Protein AF-A0A7Y5J5P9-F1 (afdb_monomer_lite)

pLDDT: mean 87.27, std 10.31, range [52.12, 98.0]

Sequence (308 aa):
MHQQDIRQFNHLVQVSKNEAFPHIFDVELNGMGRLESFDSIECHVVAYPYSRQVEAKHIAFRPYEEYVQDIAFQQRSSYARIGDPFRNIFGLLLGGAIMIVFACLKPKELFSVEAIISVFGAYTIGKEMWSDLENWLIKVTDNRRLRFQPRYYQYQLERNTTVTRYTRLARRQRYGMAMILPGKMDFIQQSNSQTIRMCFDHDDYAGGLAENKVHVLSIHIDPETLEVFEKTGHLLGIKVSLNRRKGLAVTSSIELFQSYDGSSRGCLDLREIWVPEAVLCRRTFRIGRLKWYEAQFVLPELELIERK

Radius of gyration: 22.84 Å; chains: 1; bounding box: 61×45×69 Å

Secondary structure (DSSP, 8-state):
--HHHHGGGTT-EEEEE-SS-TTEEEEEE--GGGGTT-SEEEEEEEEEESSTTS-GGGEEEESSTTHHHHHHTT---SEEEPP-HHHHHHHHHHHHHHHHHHHHH-GGGTTSHHHHHHHHHHHHHHHHHHHHHHHHHHHHHTTSSEEEPPP--SEEE-TT-HHHHHHHHHHHHHHSSEE---SEEEEEEETTEEEEEEEEEHHHHTTT-TT--EEEEEEEEPGGGHHHHHHH-EEEEEEEEEEEEETTTEEEEEEEEEEEETTEEEEE-TTS-EEETEEEEEEEEEETTEEEEEEEEEEET---EEE-

Foldseek 3Di:
DDPVLVLVLFAQWEWEQDPVHNLKIFIWGFQCLSQLQFQKKKKKKKKFFPDPVFWLVQKDKPLPPPPPVCVVVVHPGLKDFDDDVVLQVQLQVQLVVLLVVCVVPPVVCSPPPVNVCVSNVSSVVRSVCVVVVLVVQQVVCVPPLKHQADDDFGIFGNPDDPVVVVSQVVVCVVPVFHAFAFRTKDWDHDGRMIMIMGMGGSVRRPDPCNRGMYTRIMMGGNPVCVVVRLVRWMKIKMKMWRWHDDPDFKIKIKIKIWIDGNPFIFDQAPVRDTDTQKIWIWIWMDGPRIIGTPDIDIGHNRRNYDYD

Structure (mmCIF, N/CA/C/O backbone):
data_AF-A0A7Y5J5P9-F1
#
_entry.id   AF-A0A7Y5J5P9-F1
#
loop_
_atom_site.group_PDB
_atom_site.id
_atom_site.type_symbol
_atom_site.label_atom_id
_atom_site.label_alt_id
_atom_site.label_comp_id
_atom_site.label_asym_id
_atom_site.label_entity_id
_atom_site.label_seq_id
_atom_site.pdbx_PDB_ins_code
_atom_site.Cartn_x
_atom_site.Cartn_y
_atom_site.Cartn_z
_atom_site.occupancy
_atom_site.B_iso_or_equiv
_atom_site.auth_seq_id
_atom_site.auth_comp_id
_atom_site.auth_asym_id
_atom_site.auth_atom_id
_atom_site.pdbx_PDB_model_num
ATOM 1 N N . MET A 1 1 ? -17.439 1.662 -11.929 1.00 80.56 1 MET A N 1
ATOM 2 C CA . MET A 1 1 ? -18.086 1.377 -10.635 1.00 80.56 1 MET A CA 1
ATOM 3 C C . MET A 1 1 ? -18.574 2.700 -10.084 1.00 80.56 1 MET A C 1
ATOM 5 O O . MET A 1 1 ? -17.763 3.617 -10.006 1.00 80.56 1 MET A O 1
ATOM 9 N N . HIS A 1 2 ? -19.871 2.841 -9.834 1.00 84.88 2 HIS A N 1
ATOM 10 C CA . HIS A 1 2 ? -20.511 4.069 -9.356 1.00 84.88 2 HIS A CA 1
ATOM 11 C C . HIS A 1 2 ? -20.311 4.255 -7.844 1.00 84.88 2 HIS A C 1
ATOM 13 O O . HIS A 1 2 ? -19.723 3.407 -7.183 1.00 84.88 2 HIS A O 1
ATOM 19 N N . GLN A 1 3 ? -20.714 5.405 -7.290 1.00 85.25 3 GLN A N 1
ATOM 20 C CA . GLN A 1 3 ? -20.564 5.661 -5.848 1.00 85.25 3 GLN A CA 1
ATOM 21 C C . GLN A 1 3 ? -21.394 4.693 -4.995 1.00 85.25 3 GLN A C 1
ATOM 23 O O . GLN A 1 3 ? -20.910 4.235 -3.967 1.00 85.25 3 GLN A O 1
ATOM 28 N N . GLN A 1 4 ? -22.600 4.338 -5.449 1.00 85.81 4 GLN A N 1
ATOM 29 C CA . GLN A 1 4 ? -23.463 3.366 -4.769 1.00 85.81 4 GLN A CA 1
ATOM 30 C C . GLN A 1 4 ? -22.798 1.989 -4.679 1.00 85.81 4 GLN A C 1
ATOM 32 O O . GLN A 1 4 ? -22.719 1.425 -3.594 1.00 85.81 4 GLN A O 1
ATOM 37 N N . ASP A 1 5 ? -22.198 1.516 -5.772 1.00 90.00 5 ASP A N 1
ATOM 38 C CA . ASP A 1 5 ? -21.452 0.255 -5.787 1.00 90.00 5 ASP A CA 1
ATOM 39 C C . ASP A 1 5 ? -20.280 0.244 -4.792 1.00 90.00 5 ASP A C 1
ATOM 41 O O . ASP A 1 5 ? -19.916 -0.809 -4.286 1.00 90.00 5 ASP A O 1
ATOM 45 N N . ILE A 1 6 ? -19.641 1.390 -4.518 1.00 92.50 6 ILE A N 1
ATOM 46 C CA . ILE A 1 6 ? -18.516 1.462 -3.565 1.00 92.50 6 ILE A CA 1
ATOM 47 C C . ILE A 1 6 ? -18.997 1.196 -2.137 1.00 92.50 6 ILE A C 1
ATOM 49 O O . ILE A 1 6 ? -18.251 0.630 -1.339 1.00 92.50 6 ILE A O 1
ATOM 53 N N . ARG A 1 7 ? -20.253 1.533 -1.818 1.00 92.38 7 ARG A N 1
ATOM 54 C CA . ARG A 1 7 ? -20.811 1.318 -0.477 1.00 92.38 7 ARG A CA 1
ATOM 55 C C . ARG A 1 7 ? -20.902 -0.156 -0.082 1.00 92.38 7 ARG A C 1
ATOM 57 O O . ARG A 1 7 ? -20.946 -0.453 1.106 1.00 92.38 7 ARG A O 1
ATOM 64 N N . GLN A 1 8 ? -20.819 -1.083 -1.039 1.00 91.81 8 GLN A N 1
ATOM 65 C CA . GLN A 1 8 ? -20.744 -2.516 -0.740 1.00 91.81 8 GLN A CA 1
ATOM 66 C C . GLN A 1 8 ? -19.490 -2.905 0.067 1.00 91.81 8 GLN A C 1
ATOM 68 O O . GLN A 1 8 ? -19.468 -3.981 0.659 1.00 91.81 8 GLN A O 1
ATOM 73 N N . PHE A 1 9 ? -18.455 -2.054 0.108 1.00 94.12 9 PHE A N 1
ATOM 74 C CA . PHE A 1 9 ? -17.205 -2.283 0.848 1.00 94.12 9 PHE A CA 1
ATOM 75 C C . PHE A 1 9 ? -17.221 -1.737 2.281 1.00 94.12 9 PHE A C 1
ATOM 77 O O . PHE A 1 9 ? -16.162 -1.572 2.884 1.00 94.12 9 PHE A O 1
ATOM 84 N N . ASN A 1 10 ? -18.403 -1.479 2.842 1.00 93.38 10 ASN A N 1
ATOM 85 C CA . ASN A 1 10 ? -18.532 -1.246 4.277 1.00 93.38 10 ASN A CA 1
ATOM 86 C C . ASN A 1 10 ? -17.973 -2.431 5.085 1.00 93.38 10 ASN A C 1
ATOM 88 O O . ASN A 1 10 ? -18.135 -3.597 4.709 1.00 93.38 10 ASN A O 1
ATOM 92 N N . HIS A 1 11 ? -17.304 -2.109 6.187 1.00 94.69 11 HIS A N 1
ATOM 93 C CA . HIS A 1 11 ? -16.615 -2.998 7.117 1.00 94.69 11 HIS A CA 1
ATOM 94 C C . HIS A 1 11 ? -15.676 -3.980 6.413 1.00 94.69 11 HIS A C 1
ATOM 96 O O . HIS A 1 11 ? -15.589 -5.150 6.784 1.00 94.69 11 HIS A O 1
ATOM 102 N N . LEU A 1 12 ? -15.020 -3.540 5.333 1.00 95.38 12 LEU A N 1
ATOM 103 C CA . LEU A 1 12 ? -14.081 -4.376 4.587 1.00 95.38 12 LEU A CA 1
ATOM 104 C C . LEU A 1 12 ? -12.836 -4.695 5.413 1.00 95.38 12 LEU A C 1
ATOM 106 O O . LEU A 1 12 ? -12.293 -5.786 5.271 1.00 95.38 12 LEU A O 1
ATOM 110 N N . VAL A 1 13 ? -12.392 -3.769 6.258 1.00 96.25 13 VAL A N 1
ATOM 111 C CA . VAL A 1 13 ? -11.242 -3.968 7.136 1.00 96.25 13 VAL A CA 1
ATOM 112 C C . VAL A 1 13 ? -11.722 -4.032 8.575 1.00 96.25 13 VAL A C 1
ATOM 114 O O . VAL A 1 13 ? -12.446 -3.143 9.017 1.00 96.25 13 VAL A O 1
ATOM 117 N N . GLN A 1 14 ? -11.283 -5.045 9.313 1.00 94.69 14 GLN A N 1
ATOM 118 C CA . GLN A 1 14 ? -11.441 -5.088 10.760 1.00 94.69 14 GLN A CA 1
ATOM 119 C C . GLN A 1 14 ? -10.081 -4.894 11.427 1.00 94.69 14 GLN A C 1
ATOM 121 O O . GLN A 1 14 ? -9.087 -5.472 10.992 1.00 94.69 14 GLN A O 1
ATOM 126 N N . VAL A 1 15 ? -10.051 -4.081 12.479 1.00 94.69 15 VAL A N 1
ATOM 127 C CA . VAL A 1 15 ? -8.921 -3.970 13.400 1.00 94.69 15 VAL A CA 1
ATOM 128 C C . VAL A 1 15 ? -9.409 -4.380 14.781 1.00 94.69 15 VAL A C 1
ATOM 130 O O . VAL A 1 15 ? -10.310 -3.739 15.318 1.00 94.69 15 VAL A O 1
ATOM 133 N N . SER A 1 16 ? -8.833 -5.430 15.357 1.00 92.31 16 SER A N 1
ATOM 134 C CA . SER A 1 16 ? -9.197 -5.892 16.699 1.00 92.31 16 SER A CA 1
ATOM 135 C C . SER A 1 16 ? -8.001 -5.990 17.624 1.00 92.31 16 SER A C 1
ATOM 137 O O . SER A 1 16 ? -6.933 -6.448 17.221 1.00 92.31 16 SER A O 1
ATOM 139 N N . LYS A 1 17 ? -8.186 -5.584 18.880 1.00 91.94 17 LYS A N 1
ATOM 140 C CA . LYS A 1 17 ? -7.184 -5.805 19.927 1.00 91.94 17 LYS A CA 1
ATOM 141 C C . LYS A 1 17 ? -7.190 -7.278 20.337 1.00 91.94 17 LYS A C 1
ATOM 143 O O . LYS A 1 17 ? -8.250 -7.858 20.557 1.00 91.94 17 LYS A O 1
ATOM 148 N N . ASN A 1 18 ? -6.016 -7.889 20.437 1.00 89.44 18 ASN A N 1
ATOM 149 C CA . ASN A 1 18 ? -5.909 -9.280 20.853 1.00 89.44 18 ASN A CA 1
ATOM 150 C C . ASN A 1 18 ? -6.182 -9.405 22.363 1.00 89.44 18 ASN A C 1
ATOM 152 O O . ASN A 1 18 ? -5.551 -8.720 23.170 1.00 89.44 18 ASN A O 1
ATOM 156 N N . GLU A 1 19 ? -7.108 -10.285 22.751 1.00 87.56 19 GLU A N 1
ATOM 157 C CA . GLU A 1 19 ? -7.527 -10.442 24.153 1.00 87.56 19 GLU A CA 1
ATOM 158 C C . GLU A 1 19 ? -6.405 -10.982 25.051 1.00 87.56 19 GLU A C 1
ATOM 160 O O . GLU A 1 19 ? -6.227 -10.516 26.175 1.00 87.56 19 GLU A O 1
ATOM 165 N N . ALA A 1 20 ? -5.623 -11.942 24.550 1.00 87.69 20 ALA A N 1
ATOM 166 C CA . ALA A 1 20 ? -4.516 -12.537 25.296 1.00 87.69 20 ALA A CA 1
ATOM 167 C C . ALA A 1 20 ? -3.283 -11.621 25.326 1.00 87.69 20 ALA A C 1
ATOM 169 O O . ALA A 1 20 ? -2.520 -11.626 26.293 1.00 87.69 20 ALA A O 1
ATOM 170 N N . PHE A 1 21 ? -3.093 -10.821 24.273 1.00 89.62 21 PHE A N 1
ATOM 171 C CA . PHE A 1 21 ? -1.940 -9.943 24.104 1.00 89.62 21 PHE A CA 1
ATOM 172 C C . PHE A 1 21 ? -2.385 -8.516 23.750 1.00 89.62 21 PHE A C 1
ATOM 174 O O . PHE A 1 21 ? -2.328 -8.128 22.586 1.00 89.62 21 PHE A O 1
ATOM 181 N N . PRO A 1 22 ? -2.744 -7.680 24.743 1.00 91.75 22 PRO A N 1
ATOM 182 C CA . PRO A 1 22 ? -3.289 -6.335 24.516 1.00 91.75 22 PRO A CA 1
ATOM 183 C C . PRO A 1 22 ? -2.386 -5.389 23.707 1.00 91.75 22 PRO A C 1
ATOM 185 O O . PRO A 1 22 ? -2.840 -4.374 23.198 1.00 91.75 22 PRO A O 1
ATOM 188 N N . HIS A 1 23 ? -1.098 -5.692 23.592 1.00 92.00 23 HIS A N 1
ATOM 189 C CA . HIS A 1 23 ? -0.147 -4.921 22.797 1.00 92.00 23 HIS A CA 1
ATOM 190 C C . HIS A 1 23 ? -0.158 -5.297 21.300 1.00 92.00 23 HIS A C 1
ATOM 192 O O . HIS A 1 23 ? 0.634 -4.761 20.526 1.00 92.00 23 HIS A O 1
ATOM 198 N N . ILE A 1 24 ? -1.031 -6.223 20.888 1.00 92.06 24 ILE A N 1
ATOM 199 C CA . ILE A 1 24 ? -1.186 -6.695 19.512 1.00 92.06 24 ILE A CA 1
ATOM 200 C C . ILE A 1 24 ? -2.554 -6.267 18.976 1.00 92.06 24 ILE A C 1
ATOM 202 O O . ILE A 1 24 ? -3.590 -6.543 19.584 1.00 92.06 24 ILE A O 1
ATOM 206 N N . PHE A 1 25 ? -2.550 -5.627 17.808 1.00 92.75 25 PHE A N 1
ATOM 207 C CA . PHE A 1 25 ? -3.749 -5.292 17.044 1.00 92.75 25 PHE A CA 1
ATOM 208 C C . PHE A 1 25 ? -3.755 -6.088 15.742 1.00 92.75 25 PHE A C 1
ATOM 210 O O . PHE A 1 25 ? -2.894 -5.893 14.885 1.00 92.75 25 PHE A O 1
ATOM 217 N N . ASP A 1 26 ? -4.718 -6.982 15.584 1.00 91.81 26 ASP A N 1
ATOM 218 C CA . ASP A 1 26 ? -4.884 -7.782 14.378 1.00 91.81 26 ASP A CA 1
ATOM 219 C C . ASP A 1 26 ? -5.678 -7.003 13.329 1.00 91.81 26 ASP A C 1
ATOM 221 O O . ASP A 1 26 ? -6.676 -6.355 13.641 1.00 91.81 26 ASP A O 1
ATOM 225 N N . VAL A 1 27 ? -5.210 -7.048 12.082 1.00 92.94 27 VAL A N 1
ATOM 226 C CA . VAL A 1 27 ? -5.852 -6.431 10.921 1.00 92.94 27 VAL A CA 1
ATOM 227 C C . VAL A 1 27 ? -6.294 -7.531 9.971 1.00 92.94 27 VAL A C 1
ATOM 229 O O . VAL A 1 27 ? -5.487 -8.351 9.518 1.00 92.94 27 VAL A O 1
ATOM 232 N N . GLU A 1 28 ? -7.575 -7.523 9.633 1.00 92.50 28 GLU A N 1
ATOM 233 C CA . GLU A 1 28 ? -8.214 -8.552 8.822 1.00 92.50 28 GLU A CA 1
ATOM 234 C C . GLU A 1 28 ? -9.033 -7.930 7.689 1.00 92.50 28 GLU A C 1
ATOM 236 O O . GLU A 1 28 ? -9.514 -6.799 7.790 1.00 92.50 28 GLU A O 1
ATOM 241 N N . LEU A 1 29 ? -9.213 -8.687 6.606 1.00 92.56 29 LEU A N 1
ATOM 242 C CA . LEU A 1 29 ? -10.150 -8.358 5.535 1.00 92.56 29 LEU A CA 1
ATOM 243 C C . LEU A 1 29 ? -11.402 -9.228 5.648 1.00 92.56 29 LEU A C 1
ATOM 245 O O . LEU A 1 29 ? -11.318 -10.443 5.829 1.00 92.56 29 LEU A O 1
ATOM 249 N N . ASN A 1 30 ? -12.563 -8.595 5.508 1.00 91.56 30 ASN A N 1
ATOM 250 C CA . ASN A 1 30 ? -13.875 -9.215 5.638 1.00 91.56 30 ASN A CA 1
ATOM 251 C C . ASN A 1 30 ? -14.576 -9.362 4.287 1.00 91.56 30 ASN A C 1
ATOM 253 O O . ASN A 1 30 ? -14.551 -8.459 3.446 1.00 91.56 30 ASN A O 1
ATOM 257 N N . GLY A 1 31 ? -15.345 -10.440 4.128 1.00 86.56 31 GLY A N 1
ATOM 258 C CA . GLY A 1 31 ? -16.241 -10.614 2.984 1.00 86.56 31 GLY A CA 1
ATOM 259 C C . GLY A 1 31 ? -15.480 -10.646 1.663 1.00 86.56 31 GLY A C 1
ATOM 260 O O . GLY A 1 31 ? -15.771 -9.851 0.764 1.00 86.56 31 GLY A O 1
ATOM 261 N N . MET A 1 32 ? -14.498 -11.549 1.566 1.00 87.31 32 MET A N 1
ATOM 262 C CA . MET A 1 32 ? -13.615 -11.689 0.402 1.00 87.31 32 MET A CA 1
ATOM 263 C C . MET A 1 32 ? -14.373 -11.985 -0.898 1.00 87.31 32 MET A C 1
ATOM 265 O O . MET A 1 32 ? -13.877 -11.660 -1.971 1.00 87.31 32 MET A O 1
ATOM 269 N N . GLY A 1 33 ? -15.601 -12.510 -0.823 1.00 86.44 33 GLY A N 1
ATOM 270 C CA . GLY A 1 33 ? -16.480 -12.734 -1.975 1.00 86.44 33 GLY A CA 1
ATOM 271 C C . GLY A 1 33 ? -16.784 -11.443 -2.736 1.00 86.44 33 GLY A C 1
ATOM 272 O O . GLY A 1 33 ? -16.830 -11.427 -3.963 1.00 86.44 33 GLY A O 1
ATOM 273 N N . ARG A 1 34 ? -16.856 -10.308 -2.025 1.00 89.00 34 ARG A N 1
ATOM 274 C CA . ARG A 1 34 ? -17.011 -8.972 -2.632 1.00 89.00 34 ARG A CA 1
ATOM 275 C C . ARG A 1 34 ? -15.798 -8.564 -3.474 1.00 89.00 34 ARG A C 1
ATOM 277 O O . ARG A 1 34 ? -15.880 -7.625 -4.267 1.00 89.00 34 ARG A O 1
ATOM 284 N N . LEU A 1 35 ? -14.665 -9.241 -3.292 1.00 90.81 35 LEU A N 1
ATOM 285 C CA . LEU A 1 35 ? -13.381 -8.907 -3.896 1.00 90.81 35 LEU A CA 1
ATOM 286 C C . LEU A 1 35 ? -13.013 -9.826 -5.073 1.00 90.81 35 LEU A C 1
ATOM 288 O O . LEU A 1 35 ? -12.063 -9.528 -5.794 1.00 90.81 35 LEU A O 1
ATOM 292 N N . GLU A 1 36 ? -13.779 -10.894 -5.324 1.00 86.81 36 GLU A N 1
ATOM 293 C CA . GLU A 1 36 ? -13.490 -11.881 -6.379 1.00 86.81 36 GLU A CA 1
ATOM 294 C C . GLU A 1 36 ? -13.415 -11.257 -7.775 1.00 86.81 36 GLU A C 1
ATOM 296 O O . GLU A 1 36 ? -12.622 -11.668 -8.612 1.00 86.81 36 GLU A O 1
ATOM 301 N N . SER A 1 37 ? -14.184 -10.199 -8.031 1.00 89.25 37 SER A N 1
ATOM 302 C CA . SER A 1 37 ? -14.174 -9.519 -9.333 1.00 89.25 37 SER A CA 1
ATOM 303 C C . SER A 1 37 ? -12.929 -8.652 -9.598 1.00 89.25 37 SER A C 1
ATOM 305 O O . SER A 1 37 ? -12.874 -7.944 -10.613 1.00 89.25 37 SER A O 1
ATOM 307 N N . PHE A 1 38 ? -11.961 -8.626 -8.681 1.00 93.31 38 PHE A N 1
ATOM 308 C CA . PHE A 1 38 ? -10.711 -7.881 -8.812 1.00 93.31 38 PHE A CA 1
ATOM 309 C C . PHE A 1 38 ? -9.536 -8.833 -9.041 1.00 93.31 38 PHE A C 1
ATOM 311 O O . PHE A 1 38 ? -9.492 -9.933 -8.491 1.00 93.31 38 PHE A O 1
ATOM 318 N N . ASP A 1 39 ? -8.577 -8.384 -9.851 1.00 93.88 39 ASP A N 1
ATOM 319 C CA . ASP A 1 39 ? -7.373 -9.139 -10.215 1.00 93.88 39 ASP A CA 1
ATOM 320 C C . ASP A 1 39 ? -6.281 -9.046 -9.142 1.00 93.88 39 ASP A C 1
ATOM 322 O O . ASP A 1 39 ? -5.382 -9.886 -9.083 1.00 93.88 39 ASP A O 1
ATOM 326 N N . SER A 1 40 ? -6.310 -7.980 -8.341 1.00 94.50 40 SER A N 1
ATOM 327 C CA . SER A 1 40 ? -5.488 -7.854 -7.144 1.00 94.50 40 SER A CA 1
ATOM 328 C C . SER A 1 40 ? -6.080 -6.863 -6.148 1.00 94.50 40 SER A C 1
ATOM 330 O O . SER A 1 40 ? -6.867 -5.975 -6.500 1.00 94.50 40 SER A O 1
ATOM 332 N N . ILE A 1 41 ? -5.652 -6.993 -4.897 1.00 95.12 41 ILE A N 1
ATOM 333 C CA . ILE A 1 41 ? -5.998 -6.095 -3.797 1.00 95.12 41 ILE A CA 1
ATOM 334 C C . ILE A 1 41 ? -4.702 -5.574 -3.192 1.00 95.12 41 ILE A C 1
ATOM 336 O O . ILE A 1 41 ? -3.767 -6.336 -2.961 1.00 95.12 41 ILE A O 1
ATOM 340 N N . GLU A 1 42 ? -4.641 -4.283 -2.896 1.00 95.44 42 GLU A N 1
ATOM 341 C CA . GLU A 1 42 ? -3.564 -3.708 -2.095 1.00 95.44 42 GLU A CA 1
ATOM 342 C C . GLU A 1 42 ? -4.123 -3.303 -0.732 1.00 95.44 42 GLU A C 1
ATOM 344 O O . GLU A 1 42 ? -5.165 -2.657 -0.675 1.00 95.44 42 GLU A O 1
ATOM 349 N N . CYS A 1 43 ? -3.432 -3.647 0.353 1.00 95.50 43 CYS A N 1
ATOM 350 C CA . CYS A 1 43 ? -3.760 -3.192 1.704 1.00 95.50 43 CYS A CA 1
ATOM 351 C C . CYS A 1 43 ? -2.541 -2.491 2.294 1.00 95.50 43 CYS A C 1
ATOM 353 O O . CYS A 1 43 ? -1.445 -3.060 2.349 1.00 95.50 43 CYS A O 1
ATOM 355 N N . HIS A 1 44 ? -2.701 -1.219 2.644 1.00 95.62 44 HIS A N 1
ATOM 356 C CA . HIS A 1 44 ? -1.643 -0.417 3.233 1.00 95.62 44 HIS A CA 1
ATOM 357 C C . HIS A 1 44 ? -2.064 0.012 4.621 1.00 95.62 44 HIS A C 1
ATOM 359 O O . HIS A 1 44 ? -3.171 0.520 4.785 1.00 95.62 44 HIS A O 1
ATOM 365 N N . VAL A 1 45 ? -1.156 -0.122 5.576 1.00 95.81 45 VAL A N 1
ATOM 366 C CA . VAL A 1 45 ? -1.378 0.296 6.956 1.00 95.81 45 VAL A CA 1
ATOM 367 C C . VAL A 1 45 ? -0.286 1.282 7.335 1.00 95.81 45 VAL A C 1
ATOM 369 O O . VAL A 1 45 ? 0.895 1.032 7.082 1.00 95.81 45 VAL A O 1
ATOM 372 N N . VAL A 1 46 ? -0.688 2.415 7.903 1.00 95.19 46 VAL A N 1
ATOM 373 C CA . VAL A 1 46 ? 0.202 3.432 8.461 1.00 95.19 46 VAL A CA 1
ATOM 374 C C . VAL A 1 46 ? -0.149 3.654 9.922 1.00 95.19 46 VAL A C 1
ATOM 376 O O . VAL A 1 46 ? -1.317 3.825 10.258 1.00 95.19 46 VAL A O 1
ATOM 379 N N . ALA A 1 47 ? 0.867 3.664 10.777 1.00 94.75 47 ALA A N 1
ATOM 380 C CA . ALA A 1 47 ? 0.736 4.019 12.181 1.00 94.75 47 ALA A CA 1
ATOM 381 C C . ALA A 1 47 ? 1.621 5.233 12.465 1.00 94.75 47 ALA A C 1
ATOM 383 O O . ALA A 1 47 ? 2.814 5.230 12.140 1.00 94.75 47 ALA A O 1
ATOM 384 N N . TYR A 1 48 ? 1.021 6.262 13.055 1.00 94.69 48 TYR A N 1
ATOM 385 C CA . TYR A 1 48 ? 1.684 7.506 13.421 1.00 94.69 48 TYR A CA 1
ATOM 386 C C . TYR A 1 48 ? 1.278 7.900 14.850 1.00 94.69 48 TYR A C 1
ATOM 388 O O . TYR A 1 48 ? 0.204 8.470 15.050 1.00 94.69 48 TYR A O 1
ATOM 396 N N . PRO A 1 49 ? 2.083 7.567 15.868 1.00 94.00 49 PRO A N 1
ATOM 397 C CA . PRO A 1 49 ? 1.849 8.025 17.233 1.00 94.00 49 PRO A CA 1
ATOM 398 C C . PRO A 1 49 ? 1.992 9.545 17.361 1.00 94.00 49 PRO A C 1
ATOM 400 O O . PRO A 1 49 ? 2.848 10.159 16.723 1.00 94.00 49 PRO A O 1
ATOM 403 N N . TYR A 1 50 ? 1.189 10.157 18.233 1.00 93.69 50 TYR A N 1
ATOM 404 C CA . TYR A 1 50 ? 1.311 11.589 18.532 1.00 93.69 50 TYR A CA 1
ATOM 405 C C . TYR A 1 50 ? 2.324 11.891 19.634 1.00 93.69 50 TYR A C 1
ATOM 407 O O . TYR A 1 50 ? 2.926 12.967 19.648 1.00 93.69 50 TYR A O 1
ATOM 415 N N . SER A 1 51 ? 2.573 10.933 20.529 1.00 92.50 51 SER A N 1
ATOM 416 C CA . SER A 1 51 ? 3.637 11.062 21.520 1.00 92.50 51 SER A CA 1
ATOM 417 C C . SER A 1 51 ? 5.018 10.895 20.897 1.00 92.50 51 SER A C 1
ATOM 419 O O . SER A 1 51 ? 5.305 9.896 20.244 1.00 92.50 51 SER A O 1
ATOM 421 N N . ARG A 1 52 ? 5.928 11.822 21.217 1.00 90.62 52 ARG A N 1
ATOM 422 C CA . ARG A 1 52 ? 7.359 11.708 20.880 1.00 90.62 52 ARG A CA 1
ATOM 423 C C . ARG A 1 52 ? 8.085 10.601 21.648 1.00 90.62 52 ARG A C 1
ATOM 425 O O . ARG A 1 52 ? 9.204 10.270 21.288 1.00 90.62 52 ARG A O 1
ATOM 432 N N . GLN A 1 53 ? 7.475 10.057 22.702 1.00 91.44 53 GLN A N 1
ATOM 433 C CA . GLN A 1 53 ? 8.032 8.920 23.442 1.00 91.44 53 GLN A CA 1
ATOM 434 C C . GLN A 1 53 ? 7.845 7.609 22.670 1.00 91.44 53 GLN A C 1
ATOM 436 O O . GLN A 1 53 ? 8.608 6.668 22.862 1.00 91.44 53 GLN A O 1
ATOM 441 N N . VAL A 1 54 ? 6.862 7.558 21.763 1.00 90.94 54 VAL A N 1
ATOM 442 C CA . VAL A 1 54 ? 6.620 6.399 20.909 1.00 90.94 54 VAL A CA 1
ATOM 443 C C . VAL A 1 54 ? 7.208 6.668 19.530 1.00 90.94 54 VAL A C 1
ATOM 445 O O . VAL A 1 54 ? 6.609 7.284 18.659 1.00 90.94 54 VAL A O 1
ATOM 448 N N . GLU A 1 55 ? 8.435 6.213 19.334 1.00 91.00 55 GLU A N 1
ATOM 449 C CA . GLU A 1 55 ? 9.096 6.175 18.030 1.00 91.00 55 GLU A CA 1
ATOM 450 C C . GLU A 1 55 ? 8.661 4.971 17.191 1.00 91.00 55 GLU A C 1
ATOM 452 O O . GLU A 1 55 ? 8.133 3.983 17.703 1.00 91.00 55 GLU A O 1
ATOM 457 N N . ALA A 1 56 ? 8.988 5.006 15.899 1.00 86.81 56 ALA A N 1
ATOM 458 C CA . ALA A 1 56 ? 8.679 3.912 14.992 1.00 86.81 56 ALA A CA 1
ATOM 459 C C . ALA A 1 56 ? 9.266 2.569 15.437 1.00 86.81 56 ALA A C 1
ATOM 461 O O . ALA A 1 56 ? 8.652 1.550 15.172 1.00 86.81 56 ALA A O 1
ATOM 462 N N . LYS A 1 57 ? 10.413 2.530 16.126 1.00 88.31 57 LYS A N 1
ATOM 463 C CA . LYS A 1 57 ? 11.021 1.270 16.599 1.00 88.31 57 LYS A CA 1
ATOM 464 C C . LYS A 1 57 ? 10.148 0.495 17.601 1.00 88.31 57 LYS A C 1
ATOM 466 O O . LYS A 1 57 ? 10.325 -0.709 17.731 1.00 88.31 57 LYS A O 1
ATOM 471 N N . HIS A 1 58 ? 9.218 1.176 18.274 1.00 92.06 58 HIS A N 1
ATOM 472 C CA . HIS A 1 58 ? 8.281 0.573 19.229 1.00 92.06 58 HIS A CA 1
ATOM 473 C C . HIS A 1 58 ? 7.028 0.011 18.551 1.00 92.06 58 HIS A C 1
ATOM 475 O O . HIS A 1 58 ? 6.155 -0.535 19.214 1.00 92.06 58 HIS A O 1
ATOM 481 N N . ILE A 1 59 ? 6.910 0.175 17.236 1.00 90.75 59 ILE A N 1
ATOM 482 C CA . ILE A 1 59 ? 5.826 -0.373 16.432 1.00 90.75 59 ILE A CA 1
ATOM 483 C C . ILE A 1 59 ? 6.450 -1.441 15.541 1.00 90.75 59 ILE A C 1
ATOM 485 O O . ILE A 1 59 ? 7.535 -1.258 14.996 1.00 90.75 59 ILE A O 1
ATOM 489 N N . ALA A 1 60 ? 5.791 -2.574 15.373 1.00 88.94 60 ALA A N 1
ATOM 490 C CA . ALA A 1 60 ? 6.212 -3.575 14.412 1.00 88.94 60 ALA A CA 1
ATOM 491 C C . ALA A 1 60 ? 5.000 -4.099 13.658 1.00 88.94 60 ALA A C 1
ATOM 493 O O . ALA A 1 60 ? 4.152 -4.797 14.214 1.00 88.94 60 ALA A O 1
ATOM 494 N N . PHE A 1 61 ? 4.944 -3.804 12.361 1.00 88.06 61 PHE A N 1
ATOM 495 C CA . PHE A 1 61 ? 4.028 -4.498 11.469 1.00 88.06 61 PHE A CA 1
ATOM 496 C C . PHE A 1 61 ? 4.537 -5.904 11.203 1.00 88.06 61 PHE A C 1
ATOM 498 O O . PHE A 1 61 ? 5.631 -6.095 10.679 1.00 88.06 61 PHE A O 1
ATOM 505 N N . ARG A 1 62 ? 3.715 -6.892 11.535 1.00 83.44 62 ARG A N 1
ATOM 506 C CA . ARG A 1 62 ? 3.961 -8.308 11.297 1.00 83.44 62 ARG A CA 1
ATOM 507 C C . ARG A 1 62 ? 2.882 -8.849 10.357 1.00 83.44 62 ARG A C 1
ATOM 509 O O . ARG A 1 62 ? 1.997 -9.577 10.793 1.00 83.44 62 ARG A O 1
ATOM 516 N N . PRO A 1 63 ? 2.965 -8.553 9.041 1.00 75.12 63 PRO A N 1
ATOM 517 C CA . PRO A 1 63 ? 2.242 -9.338 8.023 1.00 75.12 63 PRO A CA 1
ATOM 518 C C . PRO A 1 63 ? 2.653 -10.818 8.076 1.00 75.12 63 PRO A C 1
ATOM 520 O O . PRO A 1 63 ? 1.952 -11.718 7.612 1.00 75.12 63 PRO A O 1
ATOM 523 N N . TYR A 1 64 ? 3.824 -11.071 8.667 1.00 69.25 64 TYR A N 1
ATOM 524 C CA . TYR A 1 64 ? 4.333 -12.375 9.012 1.00 69.25 64 TYR A CA 1
ATOM 525 C C . TYR A 1 64 ? 4.966 -12.302 10.389 1.00 69.25 64 TYR A C 1
ATOM 527 O O . TYR A 1 64 ? 5.863 -11.492 10.598 1.00 69.25 64 TYR A O 1
ATOM 535 N N . GLU A 1 65 ? 4.532 -13.161 11.303 1.00 55.44 65 GLU A N 1
ATOM 536 C CA . GLU A 1 65 ? 4.981 -13.172 12.700 1.00 55.44 65 GLU A CA 1
ATOM 537 C C . GLU A 1 65 ? 6.485 -13.452 12.902 1.00 55.44 65 GLU A C 1
ATOM 539 O O . GLU A 1 65 ? 6.939 -13.407 14.039 1.00 55.44 65 GLU A O 1
ATOM 544 N N . GLU A 1 66 ? 7.264 -13.674 11.835 1.00 52.16 66 GLU A N 1
ATOM 545 C CA . GLU A 1 66 ? 8.701 -13.990 11.905 1.00 52.16 66 GLU A CA 1
ATOM 546 C C . GLU A 1 66 ? 9.620 -13.137 10.992 1.00 52.16 66 GLU A C 1
ATOM 548 O O . GLU A 1 66 ? 10.791 -13.006 11.306 1.00 52.16 66 GLU A O 1
ATOM 553 N N . TYR A 1 67 ? 9.160 -12.475 9.915 1.00 56.34 67 TYR A N 1
ATOM 554 C CA . TYR A 1 67 ? 10.083 -12.173 8.788 1.00 56.34 67 TYR A CA 1
ATOM 555 C C . TYR A 1 67 ? 10.380 -10.698 8.465 1.00 56.34 67 TYR A C 1
ATOM 557 O O . TYR A 1 67 ? 11.169 -10.426 7.557 1.00 56.34 67 TYR A O 1
ATOM 565 N N . VAL A 1 68 ? 9.785 -9.717 9.157 1.00 52.22 68 VAL A N 1
ATOM 566 C CA . VAL A 1 68 ? 10.134 -8.299 8.893 1.00 52.22 68 VAL A CA 1
ATOM 567 C C . VAL A 1 68 ? 11.548 -7.984 9.382 1.00 52.22 68 VAL A C 1
ATOM 569 O O . VAL A 1 68 ? 12.291 -7.285 8.695 1.00 52.22 68 VAL A O 1
ATOM 572 N N . GLN A 1 69 ? 11.951 -8.573 10.510 1.00 53.31 69 GLN A N 1
ATOM 573 C CA . GLN A 1 69 ? 13.321 -8.472 11.006 1.00 53.31 69 GLN A CA 1
ATOM 574 C C . GLN A 1 69 ? 14.303 -9.207 10.080 1.00 53.31 69 GLN A C 1
ATOM 576 O O . GLN A 1 69 ? 15.329 -8.635 9.739 1.00 53.31 69 GLN A O 1
ATOM 581 N N . ASP A 1 70 ? 13.966 -10.387 9.555 1.00 54.81 70 ASP A N 1
ATOM 582 C CA . ASP A 1 70 ? 14.853 -11.139 8.648 1.00 54.81 70 ASP A CA 1
ATOM 583 C C . ASP A 1 70 ? 15.144 -10.408 7.328 1.00 54.81 70 ASP A C 1
ATOM 585 O O . ASP A 1 70 ? 16.276 -10.430 6.840 1.00 54.81 70 ASP A O 1
ATOM 589 N N . ILE A 1 71 ? 14.145 -9.707 6.772 1.00 52.38 71 ILE A N 1
ATOM 590 C CA . ILE A 1 71 ? 14.333 -8.819 5.612 1.00 52.38 71 ILE A CA 1
ATOM 591 C C . ILE A 1 71 ? 15.233 -7.632 5.987 1.00 52.38 71 ILE A C 1
ATOM 593 O O . ILE A 1 71 ? 16.121 -7.268 5.214 1.00 52.38 71 ILE A O 1
ATOM 597 N N . ALA A 1 72 ? 15.035 -7.046 7.172 1.00 52.12 72 ALA A N 1
ATOM 598 C CA . ALA A 1 72 ? 15.846 -5.933 7.664 1.00 52.12 72 ALA A CA 1
ATOM 599 C C . ALA A 1 72 ? 17.304 -6.341 7.972 1.00 52.12 72 ALA A C 1
ATOM 601 O O . ALA A 1 72 ? 18.213 -5.536 7.777 1.00 52.12 72 ALA A O 1
ATOM 602 N N . PHE A 1 73 ? 17.541 -7.593 8.382 1.00 55.03 73 PHE A N 1
ATOM 603 C CA . PHE A 1 73 ? 18.856 -8.143 8.737 1.00 55.03 73 PHE A CA 1
ATOM 604 C C . PHE A 1 73 ? 19.559 -8.909 7.600 1.00 55.03 73 PHE A C 1
ATOM 606 O O . PHE A 1 73 ? 20.569 -9.564 7.846 1.00 55.03 73 PHE A O 1
ATOM 613 N N . GLN A 1 74 ? 19.065 -8.828 6.356 1.00 53.91 74 GLN A N 1
ATOM 614 C CA . GLN A 1 74 ? 19.636 -9.517 5.181 1.00 53.91 74 GLN A CA 1
ATOM 615 C C . GLN A 1 74 ? 19.777 -11.044 5.337 1.00 53.91 74 GLN A C 1
ATOM 617 O O . GLN A 1 74 ? 20.602 -11.672 4.668 1.00 53.91 74 GLN A O 1
ATOM 622 N N . GLN A 1 75 ? 18.971 -11.669 6.196 1.00 52.94 75 GLN A N 1
ATOM 623 C CA . GLN A 1 75 ? 18.916 -13.126 6.273 1.00 52.94 75 GLN A CA 1
ATOM 624 C C . GLN A 1 75 ? 18.170 -13.685 5.047 1.00 52.94 75 GLN A C 1
ATOM 626 O O . GLN A 1 75 ? 17.472 -12.952 4.342 1.00 52.94 75 GLN A O 1
ATOM 631 N N . ARG A 1 76 ? 18.328 -14.987 4.750 1.00 55.69 76 ARG A N 1
ATOM 632 C CA . ARG A 1 76 ? 17.592 -15.663 3.662 1.00 55.69 76 ARG A CA 1
ATOM 633 C C . ARG A 1 76 ? 16.085 -15.568 3.937 1.00 55.69 76 ARG A C 1
ATOM 635 O O . ARG A 1 76 ? 15.530 -16.375 4.672 1.00 55.69 76 ARG A O 1
ATOM 642 N N . SER A 1 77 ? 15.442 -14.568 3.346 1.00 60.31 77 SER A N 1
ATOM 643 C CA . SER A 1 77 ? 14.007 -14.325 3.461 1.00 60.31 77 SER A CA 1
ATOM 644 C C . SER A 1 77 ? 13.242 -15.072 2.371 1.00 60.31 77 SER A C 1
ATOM 646 O O . SER A 1 77 ? 13.776 -15.353 1.302 1.00 60.31 77 SER A O 1
ATOM 648 N N . SER A 1 78 ? 11.955 -15.332 2.609 1.00 67.19 78 SER A N 1
ATOM 649 C CA . SER A 1 78 ? 11.029 -15.776 1.554 1.00 67.19 78 SER A CA 1
ATOM 650 C C . SER A 1 78 ? 10.716 -14.666 0.537 1.00 67.19 78 SER A C 1
ATOM 652 O O . SER A 1 78 ? 9.944 -14.895 -0.388 1.00 67.19 78 SER A O 1
ATOM 654 N N . TYR A 1 79 ? 11.271 -13.461 0.711 1.00 74.44 79 TYR A N 1
ATOM 655 C CA . TYR A 1 79 ? 11.106 -12.327 -0.190 1.00 74.44 79 TYR A CA 1
ATOM 656 C C . TYR A 1 79 ? 12.418 -11.933 -0.863 1.00 74.44 79 TYR A C 1
ATOM 658 O O . TYR A 1 79 ? 13.404 -11.616 -0.197 1.00 74.44 79 TYR A O 1
ATOM 666 N N . ALA A 1 80 ? 12.386 -11.848 -2.190 1.00 78.19 80 ALA A N 1
ATOM 667 C CA . ALA A 1 80 ? 13.484 -11.342 -2.998 1.00 78.19 80 ALA A CA 1
ATOM 668 C C . ALA A 1 80 ? 13.279 -9.860 -3.339 1.00 78.19 80 ALA A C 1
ATOM 670 O O . ALA A 1 80 ? 12.153 -9.389 -3.541 1.00 78.19 80 ALA A O 1
ATOM 671 N N . ARG A 1 81 ? 14.381 -9.108 -3.439 1.00 82.44 81 ARG A N 1
ATOM 672 C CA . ARG A 1 81 ? 14.345 -7.708 -3.875 1.00 82.44 81 ARG A CA 1
ATOM 673 C C . ARG A 1 81 ? 14.008 -7.630 -5.364 1.00 82.44 81 ARG A C 1
ATOM 675 O O . ARG A 1 81 ? 14.651 -8.273 -6.191 1.00 82.44 81 A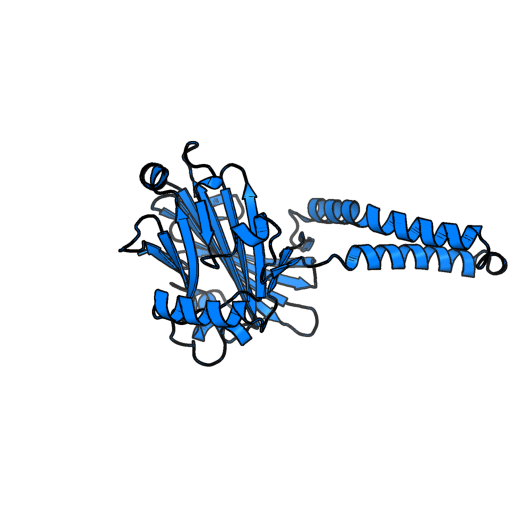RG A O 1
ATOM 682 N N . ILE A 1 82 ? 13.044 -6.787 -5.719 1.00 83.25 82 ILE A N 1
ATOM 683 C CA . ILE A 1 82 ? 12.652 -6.550 -7.110 1.00 83.25 82 ILE A CA 1
ATOM 684 C C . ILE A 1 82 ? 13.724 -5.687 -7.791 1.00 83.25 82 ILE A C 1
ATOM 686 O O . ILE A 1 82 ? 13.946 -4.529 -7.422 1.00 83.25 82 ILE A O 1
ATOM 690 N N . GLY A 1 83 ? 14.382 -6.245 -8.811 1.00 77.81 83 GLY A N 1
ATOM 691 C CA . GLY A 1 83 ? 15.411 -5.552 -9.592 1.00 77.81 83 GLY A CA 1
ATOM 692 C C . GLY A 1 83 ? 14.905 -4.312 -10.346 1.00 77.81 83 GLY A C 1
ATOM 693 O O . GLY A 1 83 ? 13.700 -4.045 -10.432 1.00 77.81 83 GLY A O 1
ATOM 694 N N . ASP A 1 84 ? 15.836 -3.529 -10.908 1.00 76.00 84 ASP A N 1
ATOM 695 C CA . ASP A 1 84 ? 15.509 -2.400 -11.788 1.00 76.00 84 ASP A CA 1
ATOM 696 C C . ASP A 1 84 ? 15.876 -2.604 -13.254 1.00 76.00 84 ASP A C 1
ATOM 698 O O . ASP A 1 84 ? 16.943 -2.163 -13.686 1.00 76.00 84 ASP A O 1
ATOM 702 N N . PRO A 1 85 ? 14.992 -3.245 -14.047 1.00 79.75 85 PRO A N 1
ATOM 703 C CA . PRO A 1 85 ? 15.275 -3.460 -15.455 1.00 79.75 85 PRO A CA 1
ATOM 704 C C . PRO A 1 85 ? 15.266 -2.149 -16.253 1.00 79.75 85 PRO A C 1
ATOM 706 O O . PRO A 1 85 ? 15.962 -2.070 -17.261 1.00 79.75 85 PRO A O 1
ATOM 709 N N . PHE A 1 86 ? 14.547 -1.105 -15.813 1.00 82.19 86 PHE A N 1
ATOM 710 C CA . PHE A 1 86 ? 14.418 0.140 -16.580 1.00 82.19 86 PHE A CA 1
ATOM 711 C C . PHE A 1 86 ? 15.729 0.913 -16.682 1.00 82.19 86 PHE A C 1
ATOM 713 O O . PHE A 1 86 ? 16.002 1.476 -17.738 1.00 82.19 86 PHE A O 1
ATOM 720 N N . ARG A 1 87 ? 16.584 0.859 -15.653 1.00 84.44 87 ARG A N 1
ATOM 721 C CA . ARG A 1 87 ? 17.942 1.424 -15.724 1.00 84.44 87 ARG A CA 1
ATOM 722 C C . ARG A 1 87 ? 18.733 0.806 -16.870 1.00 84.44 87 ARG A C 1
ATOM 724 O O . ARG A 1 87 ? 19.309 1.521 -17.683 1.00 84.44 87 ARG 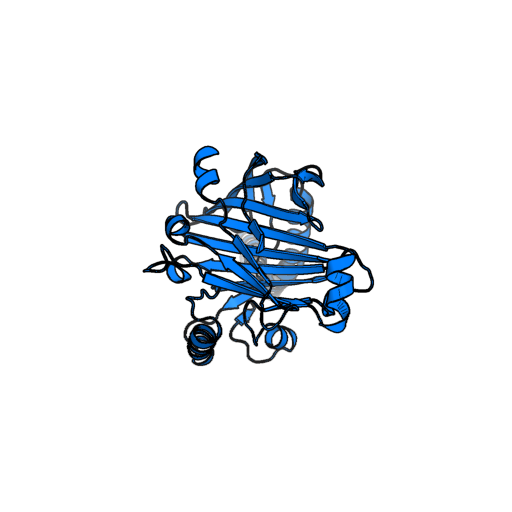A O 1
ATOM 731 N N . ASN A 1 88 ? 18.719 -0.524 -16.958 1.00 86.31 88 ASN A N 1
ATOM 732 C CA . ASN A 1 88 ? 19.424 -1.247 -18.013 1.00 86.31 88 ASN A CA 1
ATOM 733 C C . ASN A 1 88 ? 18.809 -0.965 -19.391 1.00 86.31 88 ASN A C 1
ATOM 735 O O . ASN A 1 88 ? 19.550 -0.710 -20.333 1.00 86.31 88 ASN A O 1
ATOM 739 N N . ILE A 1 89 ? 17.475 -0.952 -19.503 1.00 88.38 89 ILE A N 1
ATOM 740 C CA . ILE A 1 89 ? 16.775 -0.642 -20.760 1.00 88.38 89 ILE A CA 1
ATOM 741 C C . ILE A 1 89 ? 17.114 0.773 -21.237 1.00 88.38 89 ILE A C 1
ATOM 743 O O . ILE A 1 89 ? 17.447 0.954 -22.402 1.00 88.38 89 ILE A O 1
ATOM 747 N N . PHE A 1 90 ? 17.073 1.773 -20.355 1.00 89.75 90 PHE A N 1
ATOM 748 C CA . PHE A 1 90 ? 17.384 3.153 -20.720 1.00 89.75 90 PHE A CA 1
ATOM 749 C C . PHE A 1 90 ? 18.844 3.312 -21.163 1.00 89.75 90 PHE A C 1
ATOM 751 O O . PHE A 1 90 ? 19.104 3.937 -22.190 1.00 89.75 90 PHE A O 1
ATOM 758 N N . GLY A 1 91 ? 19.788 2.674 -20.461 1.00 89.75 91 GLY A N 1
ATOM 759 C CA . GLY A 1 91 ? 21.179 2.606 -20.910 1.00 89.75 91 GLY A CA 1
ATOM 760 C C . GLY A 1 91 ? 21.311 1.978 -22.300 1.00 89.75 91 GLY A C 1
ATOM 761 O O . GLY A 1 91 ? 22.016 2.511 -23.153 1.00 89.75 91 GLY A O 1
ATOM 762 N N . LEU A 1 92 ? 20.612 0.867 -22.562 1.00 92.38 92 LEU A N 1
ATOM 763 C CA . LEU A 1 92 ? 20.633 0.205 -23.872 1.00 92.38 92 LEU A CA 1
ATOM 764 C C . LEU A 1 92 ? 20.056 1.098 -24.975 1.00 92.38 92 LEU A C 1
ATOM 766 O O . LEU A 1 92 ? 20.619 1.146 -26.063 1.00 92.38 92 LEU A O 1
ATOM 770 N N . LEU A 1 93 ? 18.972 1.828 -24.697 1.00 93.00 93 LEU A N 1
ATOM 771 C CA . LEU A 1 93 ? 18.387 2.777 -25.645 1.00 93.00 93 LEU A CA 1
ATOM 772 C C . LEU A 1 93 ? 19.353 3.919 -25.970 1.00 93.00 93 LEU A C 1
ATOM 774 O O . LEU A 1 93 ? 19.493 4.273 -27.138 1.00 93.00 93 LEU A O 1
ATOM 778 N N . LEU A 1 94 ? 20.052 4.465 -24.969 1.00 93.06 94 LEU A N 1
ATOM 779 C CA . LEU A 1 94 ? 21.023 5.538 -25.183 1.00 93.06 94 LEU A CA 1
ATOM 780 C C . LEU A 1 94 ? 22.250 5.043 -25.965 1.00 93.06 94 LEU A C 1
ATOM 782 O O . LEU A 1 94 ? 22.669 5.688 -26.923 1.00 93.06 94 LEU A O 1
ATOM 786 N N . GLY A 1 95 ? 22.774 3.862 -25.622 1.00 92.38 95 GLY A N 1
ATOM 787 C CA . GLY A 1 95 ? 23.836 3.209 -26.392 1.00 92.38 95 GLY A CA 1
ATOM 788 C C . GLY A 1 95 ? 23.412 2.910 -27.835 1.00 92.38 95 GLY A C 1
ATOM 789 O O . GLY A 1 95 ? 24.161 3.182 -28.772 1.00 92.38 95 GLY A O 1
ATOM 790 N N . GLY A 1 96 ? 22.180 2.432 -28.029 1.00 93.81 96 GLY A N 1
ATOM 791 C CA . GLY A 1 96 ? 21.584 2.215 -29.347 1.00 93.81 96 GLY A CA 1
ATOM 792 C C . GLY A 1 96 ? 21.438 3.506 -30.154 1.00 93.81 96 GLY A C 1
ATOM 793 O O . GLY A 1 96 ? 21.754 3.520 -31.339 1.00 93.81 96 GLY A O 1
ATOM 794 N N . ALA A 1 97 ? 21.042 4.613 -29.521 1.00 93.12 97 ALA A N 1
ATOM 795 C CA . ALA A 1 97 ? 20.964 5.917 -30.177 1.00 93.12 97 ALA A CA 1
ATOM 796 C C . ALA A 1 97 ? 22.340 6.388 -30.677 1.00 93.12 97 ALA A C 1
ATOM 798 O O . ALA A 1 97 ? 22.456 6.805 -31.827 1.00 93.12 97 ALA A O 1
ATOM 799 N N . ILE A 1 98 ? 23.394 6.253 -29.864 1.00 92.38 98 ILE A N 1
ATOM 800 C CA . ILE A 1 98 ? 24.769 6.567 -30.287 1.00 92.38 98 ILE A CA 1
ATOM 801 C C . ILE A 1 98 ? 25.214 5.662 -31.441 1.00 92.38 98 ILE A C 1
ATOM 803 O O . ILE A 1 98 ? 25.780 6.147 -32.418 1.00 92.38 98 ILE A O 1
ATOM 807 N N . MET A 1 99 ? 24.902 4.367 -31.381 1.00 92.62 99 MET A N 1
ATOM 808 C CA . MET A 1 99 ? 25.199 3.434 -32.470 1.00 92.62 99 MET A CA 1
ATOM 809 C C . MET A 1 99 ? 24.514 3.845 -33.783 1.00 92.62 99 MET A C 1
ATOM 811 O O . MET A 1 99 ? 25.153 3.824 -34.834 1.00 92.62 99 MET A O 1
ATOM 815 N N . ILE A 1 100 ? 23.248 4.277 -33.731 1.00 93.44 100 ILE A N 1
ATOM 816 C CA . ILE A 1 100 ? 22.514 4.794 -34.898 1.00 93.44 100 ILE A CA 1
ATOM 817 C C . ILE A 1 100 ? 23.187 6.059 -35.447 1.00 93.44 100 ILE A C 1
ATOM 819 O O . ILE A 1 100 ? 23.326 6.197 -36.661 1.00 93.44 100 ILE A O 1
ATOM 823 N N . VAL A 1 101 ? 23.653 6.963 -34.579 1.00 92.00 101 VAL A N 1
ATOM 824 C CA . VAL A 1 101 ? 24.388 8.168 -35.001 1.00 92.00 101 VAL A CA 1
ATOM 825 C C . VAL A 1 101 ? 25.661 7.795 -35.768 1.00 92.00 101 VAL A C 1
ATOM 827 O O . VAL A 1 101 ? 25.883 8.325 -36.858 1.00 92.00 101 VAL A O 1
ATOM 830 N N . PHE A 1 102 ? 26.460 6.847 -35.265 1.00 91.50 102 PHE A N 1
ATOM 831 C CA . PHE A 1 102 ? 27.633 6.345 -35.992 1.00 91.50 102 PHE A CA 1
ATOM 832 C C . PHE A 1 102 ? 27.244 5.663 -37.309 1.00 91.50 102 PHE A C 1
ATOM 834 O O . PHE A 1 102 ? 27.876 5.923 -38.329 1.00 91.50 102 PHE A O 1
ATOM 841 N N . ALA A 1 103 ? 26.182 4.855 -37.331 1.00 90.50 103 ALA A N 1
ATOM 842 C CA . ALA A 1 103 ? 25.726 4.177 -38.545 1.00 90.50 103 ALA A CA 1
ATOM 843 C C . ALA A 1 103 ? 25.305 5.159 -39.651 1.00 90.50 103 ALA A C 1
ATOM 845 O O . ALA A 1 103 ? 25.622 4.941 -40.819 1.00 90.50 103 ALA A O 1
ATOM 846 N N . CYS A 1 104 ? 24.626 6.249 -39.287 1.00 92.94 104 CYS A N 1
ATOM 847 C CA . CYS A 1 104 ? 24.129 7.240 -40.240 1.00 92.94 104 CYS A CA 1
ATOM 848 C C . CYS A 1 104 ? 25.203 8.241 -40.686 1.00 92.94 104 CYS A C 1
ATOM 850 O O . CYS A 1 104 ? 25.242 8.606 -41.859 1.00 92.94 104 CYS A O 1
ATOM 852 N N . LEU A 1 105 ? 26.055 8.712 -39.768 1.00 92.44 105 LEU A N 1
ATOM 853 C CA . LEU A 1 105 ? 27.003 9.799 -40.051 1.00 92.44 105 LEU A CA 1
ATOM 854 C C . LEU A 1 105 ? 28.403 9.301 -40.412 1.00 92.44 105 LEU A C 1
ATOM 856 O O . LEU A 1 105 ? 29.100 9.942 -41.196 1.00 92.44 105 LEU A O 1
ATOM 860 N N . LYS A 1 106 ? 28.833 8.174 -39.836 1.00 90.50 106 LYS A N 1
ATOM 861 C CA . LYS A 1 106 ? 30.195 7.645 -39.965 1.00 90.50 106 LYS A CA 1
ATOM 862 C C . LYS A 1 106 ? 30.230 6.105 -39.976 1.00 90.50 106 LYS A C 1
ATOM 864 O O . LYS A 1 106 ? 30.866 5.487 -39.120 1.00 90.50 106 LYS A O 1
ATOM 869 N N . PRO A 1 107 ? 29.612 5.448 -40.974 1.00 87.00 107 PRO A N 1
ATOM 870 C CA . PRO A 1 107 ? 29.446 3.991 -40.980 1.00 87.00 107 PRO A CA 1
ATOM 871 C C . PRO A 1 107 ? 30.773 3.218 -40.972 1.00 87.00 107 PRO A C 1
ATOM 873 O O . PRO A 1 107 ? 30.849 2.123 -40.424 1.00 87.00 107 PRO A O 1
ATOM 876 N N . LYS A 1 108 ? 31.843 3.792 -41.540 1.00 87.81 108 LYS A N 1
ATOM 877 C CA . LYS A 1 108 ? 33.181 3.174 -41.553 1.00 87.81 108 LYS A CA 1
ATOM 878 C C . LYS A 1 108 ? 33.835 3.120 -40.168 1.00 87.81 108 LYS A C 1
ATOM 880 O O . LYS A 1 108 ? 34.695 2.277 -39.944 1.00 87.81 108 LYS A O 1
ATOM 885 N N . GLU A 1 109 ? 33.430 3.998 -39.254 1.00 86.44 109 GLU A N 1
ATOM 886 C CA . GLU A 1 109 ? 33.955 4.069 -37.887 1.00 86.44 109 GLU A CA 1
ATOM 887 C C . GLU A 1 109 ? 33.087 3.283 -36.891 1.00 86.44 109 GLU A C 1
ATOM 889 O O . GLU A 1 109 ? 33.420 3.243 -35.716 1.00 86.44 109 GLU A O 1
ATOM 894 N N . LEU A 1 110 ? 32.004 2.623 -37.323 1.00 84.12 110 LEU A N 1
ATOM 895 C CA . LEU A 1 110 ? 31.059 1.933 -36.431 1.00 84.12 110 LEU A CA 1
ATOM 896 C C . LEU A 1 110 ? 31.723 0.868 -35.535 1.00 84.12 110 LEU A C 1
ATOM 898 O O . LEU A 1 110 ? 31.324 0.681 -34.389 1.00 84.12 110 LEU A O 1
ATOM 902 N N . PHE A 1 111 ? 32.743 0.185 -36.057 1.00 87.38 111 PHE A N 1
ATOM 903 C CA . PHE A 1 111 ? 33.520 -0.831 -35.335 1.00 87.38 111 PHE A CA 1
ATOM 904 C C . PHE A 1 111 ? 34.868 -0.306 -34.830 1.00 87.38 111 PHE A C 1
ATOM 906 O O . PHE A 1 111 ? 35.742 -1.089 -34.461 1.00 87.38 111 PHE A O 1
ATOM 913 N N . SER A 1 112 ? 35.066 1.014 -34.836 1.00 90.75 112 SER A N 1
ATOM 914 C CA . SER A 1 112 ? 36.256 1.608 -34.245 1.00 90.75 112 SER A CA 1
ATOM 915 C C . SER A 1 112 ? 36.220 1.460 -32.724 1.00 90.75 112 SER A C 1
ATOM 917 O O . SER A 1 112 ? 35.159 1.373 -32.097 1.00 90.75 112 SER A O 1
ATOM 919 N N . VAL A 1 113 ? 37.404 1.472 -32.114 1.00 89.31 113 VAL A N 1
ATOM 920 C CA . VAL A 1 113 ? 37.540 1.495 -30.653 1.00 89.31 113 VAL A CA 1
ATOM 921 C C . VAL A 1 113 ? 36.794 2.698 -30.062 1.00 89.31 113 VAL A C 1
ATOM 923 O O . VAL A 1 113 ? 36.140 2.570 -29.032 1.00 89.31 113 VAL A O 1
ATOM 926 N N . GLU A 1 114 ? 36.815 3.843 -30.746 1.00 87.25 114 GLU A N 1
ATOM 927 C CA . GLU A 1 114 ? 36.124 5.066 -30.327 1.00 87.25 114 GLU A CA 1
ATOM 928 C C . GLU A 1 114 ? 34.599 4.902 -30.307 1.00 87.25 114 GLU A C 1
ATOM 930 O O . GLU A 1 114 ? 33.951 5.299 -29.337 1.00 87.25 114 GLU A O 1
ATOM 935 N N . ALA A 1 115 ? 34.018 4.277 -31.336 1.00 85.88 115 ALA A N 1
ATOM 936 C CA . ALA A 1 115 ? 32.583 4.009 -31.396 1.00 85.88 115 ALA A CA 1
ATOM 937 C C . ALA A 1 115 ? 32.155 3.012 -30.313 1.00 85.88 115 ALA A C 1
ATOM 939 O O . ALA A 1 115 ? 31.159 3.237 -29.622 1.00 85.88 115 ALA A O 1
ATOM 940 N N . ILE A 1 116 ? 32.945 1.956 -30.097 1.00 88.12 116 ILE A N 1
ATOM 941 C CA . ILE A 1 116 ? 32.698 0.967 -29.040 1.00 88.12 116 ILE A CA 1
ATOM 942 C C . ILE A 1 116 ? 32.721 1.643 -27.662 1.00 88.12 116 ILE A C 1
ATOM 944 O O . ILE A 1 116 ? 31.761 1.511 -26.900 1.00 88.12 116 ILE A O 1
ATOM 948 N N . ILE A 1 117 ? 33.770 2.414 -27.354 1.00 91.88 117 ILE A N 1
ATOM 949 C CA . ILE A 1 117 ? 33.884 3.146 -26.082 1.00 91.88 117 ILE A CA 1
ATOM 950 C C . ILE A 1 117 ? 32.723 4.132 -25.922 1.00 91.88 117 ILE A C 1
ATOM 952 O O . ILE A 1 117 ? 32.153 4.225 -24.838 1.00 91.88 117 ILE A O 1
ATOM 956 N N . SER A 1 118 ? 32.321 4.822 -26.991 1.00 90.94 118 SER A N 1
ATOM 957 C CA . SER A 1 118 ? 31.214 5.785 -26.958 1.00 90.94 118 SER A CA 1
ATOM 958 C C . SER A 1 118 ? 29.872 5.119 -26.645 1.00 90.94 118 SER A C 1
ATOM 960 O O . SER A 1 118 ? 29.113 5.623 -25.818 1.00 90.94 118 SER A O 1
ATOM 962 N N . VAL A 1 119 ? 29.584 3.961 -27.250 1.00 90.81 119 VAL A N 1
ATOM 963 C CA . VAL A 1 119 ? 28.358 3.191 -26.984 1.00 90.81 119 VAL A CA 1
ATOM 964 C C . VAL A 1 119 ? 28.342 2.666 -25.545 1.00 90.81 119 VAL A C 1
ATOM 966 O O . VAL A 1 119 ? 27.332 2.811 -24.854 1.00 90.81 119 VAL A O 1
ATOM 969 N N . PHE A 1 120 ? 29.454 2.105 -25.056 1.00 90.94 120 PHE A N 1
ATOM 970 C CA . PHE A 1 120 ? 29.554 1.640 -23.667 1.00 90.94 120 PHE A CA 1
ATOM 971 C C . PHE A 1 120 ? 29.494 2.789 -22.651 1.00 90.94 120 PHE A C 1
ATOM 973 O O . PHE A 1 120 ? 28.837 2.663 -21.612 1.00 90.94 120 PHE A O 1
ATOM 980 N N . GLY A 1 121 ? 30.130 3.920 -22.957 1.00 91.31 121 GLY A N 1
ATOM 981 C CA . GLY A 1 121 ? 30.065 5.139 -22.157 1.00 91.31 121 GLY A CA 1
ATOM 982 C C . GLY A 1 121 ? 28.631 5.649 -22.052 1.00 91.31 121 GLY A C 1
ATOM 983 O O . GLY A 1 121 ? 28.131 5.852 -20.949 1.00 91.31 121 GLY A O 1
ATOM 984 N N . ALA A 1 122 ? 27.925 5.740 -23.180 1.00 91.81 122 ALA A N 1
ATOM 985 C CA . ALA A 1 122 ? 26.518 6.126 -23.229 1.00 91.81 122 ALA A CA 1
ATOM 986 C C . ALA A 1 122 ? 25.610 5.154 -22.459 1.00 91.81 122 ALA A C 1
ATOM 988 O O . ALA A 1 122 ? 24.744 5.592 -21.708 1.00 91.81 122 ALA A O 1
ATOM 989 N N . TYR A 1 123 ? 25.834 3.843 -22.566 1.00 91.94 123 TYR A N 1
ATOM 990 C CA . TYR A 1 123 ? 25.108 2.854 -21.764 1.00 91.94 123 TYR A CA 1
ATOM 991 C C . TYR A 1 123 ? 25.296 3.073 -20.255 1.00 91.94 123 TYR A C 1
ATOM 993 O O . TYR A 1 123 ? 24.321 3.064 -19.496 1.00 91.94 123 TYR A O 1
ATOM 1001 N N . THR A 1 124 ? 26.538 3.297 -19.823 1.00 90.12 124 THR A N 1
ATOM 1002 C CA . THR A 1 124 ? 26.887 3.495 -18.408 1.00 90.12 124 THR A CA 1
ATOM 1003 C C . THR A 1 124 ? 26.288 4.796 -17.875 1.00 90.12 124 THR A C 1
ATOM 1005 O O . THR A 1 124 ? 25.558 4.767 -16.885 1.00 90.12 124 THR A O 1
ATOM 1008 N N . ILE A 1 125 ? 26.494 5.907 -18.590 1.00 90.88 125 ILE A N 1
ATOM 1009 C CA . ILE A 1 125 ? 25.926 7.220 -18.257 1.00 90.88 125 ILE A CA 1
ATOM 1010 C C . ILE A 1 125 ? 24.397 7.143 -18.217 1.00 90.88 125 ILE A C 1
ATOM 1012 O O . ILE A 1 125 ? 23.778 7.614 -17.268 1.00 90.88 125 ILE A O 1
ATOM 1016 N N . GLY A 1 126 ? 23.768 6.485 -19.195 1.00 89.06 126 GLY A N 1
ATOM 1017 C CA . GLY A 1 126 ? 22.317 6.315 -19.226 1.00 89.06 126 GLY A CA 1
ATOM 1018 C C . GLY A 1 126 ? 21.786 5.618 -17.971 1.00 89.06 126 GLY A C 1
ATOM 1019 O O . GLY A 1 126 ? 20.830 6.086 -17.350 1.00 89.06 126 GLY A O 1
ATOM 1020 N N . LYS A 1 127 ? 22.434 4.533 -17.532 1.00 89.06 127 LYS A N 1
ATOM 1021 C CA . LYS A 1 127 ? 22.045 3.814 -16.304 1.00 89.06 127 LYS A CA 1
ATOM 1022 C C . LYS A 1 127 ? 22.102 4.675 -15.044 1.00 89.06 127 LYS A C 1
ATOM 1024 O O . LYS A 1 127 ? 21.323 4.439 -14.110 1.00 89.06 127 LYS A O 1
ATOM 1029 N N . GLU A 1 128 ? 23.037 5.613 -14.984 1.00 87.25 128 GLU A N 1
ATOM 1030 C CA . GLU A 1 128 ? 23.184 6.550 -13.870 1.00 87.25 128 GLU A CA 1
ATOM 1031 C C . GLU A 1 128 ? 22.140 7.666 -13.954 1.00 87.25 128 GLU A C 1
ATOM 1033 O O . GLU A 1 128 ? 21.383 7.857 -13.002 1.00 87.25 128 GLU A O 1
ATOM 1038 N N . MET A 1 129 ? 21.995 8.285 -15.128 1.00 89.69 129 MET A N 1
ATOM 1039 C CA . MET A 1 129 ? 21.046 9.373 -15.382 1.00 89.69 129 MET A CA 1
ATOM 1040 C C . MET A 1 129 ? 19.579 8.979 -15.187 1.00 89.69 129 MET A C 1
ATOM 1042 O O . MET A 1 129 ? 18.752 9.841 -14.887 1.00 89.69 129 MET A O 1
ATOM 1046 N N . TRP A 1 130 ? 19.226 7.698 -15.353 1.00 89.44 130 TRP A N 1
ATOM 1047 C CA . TRP A 1 130 ? 17.842 7.244 -15.187 1.00 89.44 130 TRP A CA 1
ATOM 1048 C C . TRP A 1 130 ? 17.256 7.631 -13.823 1.00 89.44 130 TRP A C 1
ATOM 1050 O O . TRP A 1 130 ? 16.113 8.077 -13.757 1.00 89.44 130 TRP A O 1
ATOM 1060 N N . SER A 1 131 ? 18.032 7.495 -12.744 1.00 85.31 131 SER A N 1
ATOM 1061 C CA . SER A 1 131 ? 17.565 7.814 -11.390 1.00 85.31 131 SER A CA 1
ATOM 1062 C C . SER A 1 131 ? 17.208 9.297 -11.245 1.00 85.31 131 SER A C 1
ATOM 1064 O O . SER A 1 131 ? 16.197 9.640 -10.629 1.00 85.31 131 SER A O 1
ATOM 1066 N N . ASP A 1 132 ? 18.005 10.181 -11.847 1.00 88.50 132 ASP A N 1
ATOM 1067 C CA . ASP A 1 132 ? 17.773 11.626 -11.811 1.00 88.50 132 ASP A CA 1
ATOM 1068 C C . ASP A 1 132 ? 16.564 12.018 -12.657 1.00 88.50 132 ASP A C 1
ATOM 1070 O O . ASP A 1 132 ? 15.716 12.796 -12.211 1.00 88.50 132 ASP A O 1
ATOM 1074 N N . LEU A 1 133 ? 16.434 11.422 -13.846 1.00 88.44 133 LEU A N 1
ATOM 1075 C CA . LEU A 1 133 ? 15.275 11.610 -14.715 1.00 88.44 133 LEU A CA 1
ATOM 1076 C C . LEU A 1 133 ? 13.987 11.145 -14.030 1.00 88.44 133 LEU A C 1
ATOM 1078 O O . LEU A 1 133 ? 12.972 11.837 -14.070 1.00 88.44 133 LEU A O 1
ATOM 1082 N N . GLU A 1 134 ? 14.028 9.989 -13.374 1.00 89.06 134 GLU A N 1
ATOM 1083 C CA . GLU A 1 134 ? 12.923 9.448 -12.590 1.00 89.06 134 GLU A CA 1
ATOM 1084 C C . GLU A 1 134 ? 12.507 10.415 -11.478 1.00 89.06 134 GLU A C 1
ATOM 1086 O O . GLU A 1 134 ? 11.329 10.761 -11.373 1.00 89.06 134 GLU A O 1
ATOM 1091 N N . ASN A 1 135 ? 13.463 10.906 -10.690 1.00 89.50 135 ASN A N 1
ATOM 1092 C CA . ASN A 1 135 ? 13.195 11.874 -9.630 1.00 89.50 135 ASN A CA 1
ATOM 1093 C C . ASN A 1 135 ? 12.611 13.181 -10.176 1.00 89.50 135 ASN A C 1
ATOM 1095 O O . ASN A 1 135 ? 11.692 13.749 -9.581 1.00 89.50 135 ASN A O 1
ATOM 1099 N N . TRP A 1 136 ? 13.114 13.655 -11.315 1.00 91.31 136 TRP A N 1
ATOM 1100 C CA . TRP A 1 136 ? 12.579 14.828 -11.994 1.00 91.31 136 TRP A CA 1
ATOM 1101 C C . TRP A 1 136 ? 11.136 14.603 -12.469 1.00 91.31 136 TRP A C 1
ATOM 1103 O O . TRP A 1 136 ? 10.267 15.422 -12.170 1.00 91.31 136 TRP A O 1
ATOM 1113 N N . LEU A 1 137 ? 10.843 13.469 -13.117 1.00 90.38 137 LEU A N 1
ATOM 1114 C CA . LEU A 1 137 ? 9.490 13.108 -13.558 1.00 90.38 137 LEU A CA 1
ATOM 1115 C C . LEU A 1 137 ? 8.509 13.037 -12.385 1.00 90.38 137 LEU A C 1
ATOM 1117 O O . LEU A 1 137 ? 7.396 13.558 -12.488 1.00 90.38 137 LEU A O 1
ATOM 1121 N N . ILE A 1 138 ? 8.913 12.432 -11.264 1.00 91.56 138 ILE A N 1
ATOM 1122 C CA . ILE A 1 138 ? 8.094 12.373 -10.046 1.00 91.56 138 ILE A CA 1
ATOM 1123 C C . ILE A 1 138 ? 7.771 13.794 -9.572 1.00 91.56 138 ILE A C 1
ATOM 1125 O O . ILE A 1 138 ? 6.598 14.132 -9.428 1.00 91.56 138 ILE A O 1
ATOM 1129 N N . LYS A 1 139 ? 8.785 14.654 -9.408 1.00 91.31 139 LYS A N 1
ATOM 1130 C CA . LYS A 1 139 ? 8.611 16.035 -8.922 1.00 91.31 139 LYS A CA 1
ATOM 1131 C C . LYS A 1 139 ? 7.721 16.878 -9.837 1.00 91.31 139 LYS A C 1
ATOM 1133 O O . LYS A 1 139 ? 6.826 17.569 -9.362 1.00 91.31 139 LYS A O 1
ATOM 1138 N N . VAL A 1 140 ? 7.931 16.810 -11.152 1.00 91.56 140 VAL A N 1
ATOM 1139 C CA . VAL A 1 140 ? 7.174 17.612 -12.133 1.00 91.56 140 VAL A CA 1
ATOM 1140 C C . VAL A 1 140 ? 5.704 17.188 -12.211 1.00 91.56 140 VAL A C 1
ATOM 1142 O O . VAL A 1 140 ? 4.835 17.994 -12.556 1.00 91.56 140 VAL A O 1
ATOM 1145 N N . THR A 1 141 ? 5.406 15.928 -11.891 1.00 91.56 141 THR A N 1
ATOM 1146 C CA . THR A 1 141 ? 4.061 15.357 -12.031 1.00 91.56 141 THR A CA 1
ATOM 1147 C C . THR A 1 141 ? 3.316 15.167 -10.707 1.00 91.56 141 THR A C 1
ATOM 1149 O O . THR A 1 141 ? 2.170 14.720 -10.725 1.00 91.56 141 THR A O 1
ATOM 1152 N N . ASP A 1 142 ? 3.910 15.543 -9.571 1.00 83.75 142 ASP A N 1
ATOM 1153 C CA . ASP A 1 142 ? 3.411 15.202 -8.232 1.00 83.75 142 ASP A CA 1
ATOM 1154 C C . ASP A 1 142 ? 1.996 15.730 -7.941 1.00 83.75 142 ASP A C 1
ATOM 1156 O O . ASP A 1 142 ? 1.154 15.008 -7.403 1.00 83.75 142 ASP A O 1
ATOM 1160 N N . ASN A 1 143 ? 1.712 16.946 -8.419 1.00 82.44 143 ASN A N 1
ATOM 1161 C CA . ASN A 1 143 ? 0.439 17.654 -8.237 1.00 82.44 143 ASN A CA 1
ATOM 1162 C C . ASN A 1 143 ? -0.445 17.654 -9.491 1.00 82.44 143 ASN A C 1
ATOM 1164 O O . ASN A 1 143 ? -1.380 18.446 -9.611 1.00 82.44 143 ASN A O 1
ATOM 1168 N N . ARG A 1 144 ? -0.139 16.800 -10.472 1.00 87.06 144 ARG A N 1
ATOM 1169 C CA . ARG A 1 144 ? -0.902 16.713 -11.719 1.00 87.06 144 ARG A CA 1
ATOM 1170 C C . ARG A 1 144 ? -1.849 15.522 -11.690 1.00 87.06 144 ARG A C 1
ATOM 1172 O O . ARG A 1 144 ? -1.608 14.504 -11.048 1.00 87.06 144 ARG A O 1
ATOM 1179 N N . ARG A 1 145 ? -2.924 15.623 -12.476 1.00 90.12 145 ARG A N 1
ATOM 1180 C CA . ARG A 1 145 ? -3.878 14.522 -12.678 1.00 90.12 145 ARG A CA 1
ATOM 1181 C C . ARG A 1 145 ? -3.205 13.276 -13.265 1.00 90.12 145 ARG A C 1
ATOM 1183 O O . ARG A 1 145 ? -3.645 12.167 -12.986 1.00 90.12 145 ARG A O 1
ATOM 1190 N N . LEU A 1 146 ? -2.159 13.460 -14.070 1.00 93.38 146 LEU A N 1
ATOM 1191 C CA . LEU A 1 146 ? -1.263 12.406 -14.537 1.00 93.38 146 LEU A CA 1
ATOM 1192 C C . LEU A 1 146 ? 0.039 12.476 -13.734 1.00 93.38 146 LEU A C 1
ATOM 1194 O O . LEU A 1 146 ? 0.747 13.476 -13.820 1.00 93.38 146 LEU A O 1
ATOM 1198 N N . ARG A 1 147 ? 0.345 11.411 -12.994 1.00 92.56 147 ARG A N 1
ATOM 1199 C CA . ARG A 1 147 ? 1.488 11.315 -12.087 1.00 92.56 147 ARG A CA 1
ATOM 1200 C C . ARG A 1 147 ? 2.396 10.157 -12.470 1.00 92.56 147 ARG A C 1
ATOM 1202 O O . ARG A 1 147 ? 1.930 9.035 -12.664 1.00 92.56 147 ARG A O 1
ATOM 1209 N N . PHE A 1 148 ? 3.694 10.416 -12.531 1.00 91.62 148 PHE A N 1
ATOM 1210 C CA . PHE A 1 148 ? 4.708 9.376 -12.592 1.00 91.62 148 PHE A CA 1
ATOM 1211 C C . PHE A 1 148 ? 5.021 8.923 -11.165 1.00 91.62 148 PHE A C 1
ATOM 1213 O O . PHE A 1 148 ? 5.445 9.712 -10.324 1.00 91.62 148 PHE A O 1
ATOM 1220 N N . GLN A 1 149 ? 4.734 7.662 -10.859 1.00 88.50 149 GLN A N 1
ATOM 1221 C CA . GLN A 1 149 ? 4.850 7.137 -9.505 1.00 88.50 149 GLN A CA 1
ATOM 1222 C C . GLN A 1 149 ? 6.261 6.613 -9.227 1.00 88.50 149 GLN A C 1
ATOM 1224 O O . GLN A 1 149 ? 6.860 6.002 -10.122 1.00 88.50 149 GLN A O 1
ATOM 1229 N N . PRO A 1 150 ? 6.779 6.762 -7.992 1.00 85.44 150 PRO A N 1
ATOM 1230 C CA . PRO A 1 150 ? 7.939 6.000 -7.540 1.00 85.44 150 PRO A CA 1
ATOM 1231 C C . PRO A 1 150 ? 7.653 4.494 -7.610 1.00 85.44 150 PRO A C 1
ATOM 1233 O O . PRO A 1 150 ? 6.499 4.059 -7.701 1.00 85.44 150 PRO A O 1
ATOM 1236 N N . ARG A 1 151 ? 8.711 3.684 -7.543 1.00 82.31 151 ARG A N 1
ATOM 1237 C CA . ARG A 1 151 ? 8.573 2.235 -7.353 1.00 82.31 151 ARG A CA 1
ATOM 1238 C C . ARG A 1 151 ? 7.706 1.956 -6.128 1.00 82.31 151 ARG A C 1
ATOM 1240 O O . ARG A 1 151 ? 7.955 2.487 -5.051 1.00 82.31 151 ARG A O 1
ATOM 1247 N N . TYR A 1 152 ? 6.666 1.153 -6.331 1.00 81.69 152 TYR A N 1
ATOM 1248 C CA . TYR A 1 152 ? 5.619 0.974 -5.326 1.00 81.69 152 TYR A CA 1
ATOM 1249 C C . TYR A 1 152 ? 5.912 -0.158 -4.336 1.00 81.69 152 TYR A C 1
ATOM 1251 O O . TYR A 1 152 ? 5.544 -0.038 -3.171 1.00 81.69 152 TYR A O 1
ATOM 1259 N N . TYR A 1 153 ? 6.594 -1.215 -4.800 1.00 87.62 153 TYR A N 1
ATOM 1260 C CA . TYR A 1 153 ? 7.007 -2.377 -4.010 1.00 87.62 153 TYR A CA 1
ATOM 1261 C C . TYR A 1 153 ? 8.490 -2.672 -4.218 1.00 87.62 153 TYR A C 1
ATOM 1263 O O . TYR A 1 153 ? 8.981 -2.593 -5.348 1.00 87.62 153 TYR A O 1
ATOM 1271 N N . GLN A 1 154 ? 9.185 -3.035 -3.141 1.00 85.19 154 GLN A N 1
ATOM 1272 C CA . GLN A 1 154 ? 10.603 -3.402 -3.179 1.00 85.19 154 GLN A CA 1
ATOM 1273 C C . GLN A 1 154 ? 10.830 -4.910 -3.100 1.00 85.19 154 GLN A C 1
ATOM 1275 O O . GLN A 1 154 ? 11.870 -5.382 -3.558 1.00 85.19 154 GLN A O 1
ATOM 1280 N N . TYR A 1 155 ? 9.865 -5.657 -2.566 1.00 85.81 155 TYR A N 1
ATOM 1281 C CA . TYR A 1 155 ? 10.006 -7.076 -2.265 1.00 85.81 155 TYR A CA 1
ATOM 1282 C C . TYR A 1 155 ? 8.906 -7.901 -2.934 1.00 85.81 155 TYR A C 1
ATOM 1284 O O . TYR A 1 155 ? 7.750 -7.475 -2.997 1.00 85.81 155 TYR A O 1
ATOM 1292 N N . GLN A 1 156 ? 9.267 -9.091 -3.413 1.00 87.31 156 GLN A N 1
ATOM 1293 C CA . GLN A 1 156 ? 8.359 -10.067 -4.015 1.00 87.31 156 GLN A CA 1
ATOM 1294 C C . GLN A 1 156 ? 8.525 -11.436 -3.353 1.00 87.31 156 GLN A C 1
ATOM 1296 O O . GLN A 1 156 ? 9.649 -11.869 -3.112 1.00 87.31 156 GLN A O 1
ATOM 1301 N N . LEU A 1 157 ? 7.404 -12.104 -3.076 1.00 83.12 157 LEU A N 1
ATOM 1302 C CA . LEU A 1 157 ? 7.371 -13.418 -2.442 1.00 83.12 157 LEU A CA 1
ATOM 1303 C C . LEU A 1 157 ? 7.894 -14.500 -3.394 1.00 83.12 157 LEU A C 1
ATOM 1305 O O . LEU A 1 157 ? 7.382 -14.668 -4.505 1.00 83.12 157 LEU A O 1
ATOM 1309 N N . GLU A 1 158 ? 8.847 -15.296 -2.924 1.00 78.31 158 GLU A N 1
ATOM 1310 C CA . GLU A 1 158 ? 9.218 -16.567 -3.534 1.00 78.31 158 GLU A CA 1
ATOM 1311 C C . GLU A 1 158 ? 8.163 -17.618 -3.177 1.00 78.31 158 GLU A C 1
ATOM 1313 O O . GLU A 1 158 ? 8.116 -18.162 -2.070 1.00 78.31 158 GLU A O 1
ATOM 1318 N N . ARG A 1 159 ? 7.255 -17.882 -4.120 1.00 71.69 159 ARG A N 1
ATOM 1319 C CA . ARG A 1 159 ? 6.184 -18.868 -3.935 1.00 71.69 159 ARG A CA 1
ATOM 1320 C C . ARG A 1 159 ? 6.764 -20.291 -3.890 1.00 71.69 159 ARG A C 1
ATOM 1322 O O . ARG A 1 159 ? 7.713 -20.607 -4.600 1.00 71.69 159 ARG A O 1
ATOM 1329 N N . ASN A 1 160 ? 6.115 -21.174 -3.126 1.00 70.75 160 ASN A N 1
ATOM 1330 C CA . ASN A 1 160 ? 6.367 -22.625 -3.073 1.00 70.75 160 ASN A CA 1
ATOM 1331 C C . ASN A 1 160 ? 7.666 -23.087 -2.394 1.00 70.75 160 ASN A C 1
ATOM 1333 O O . ASN A 1 160 ? 8.094 -24.221 -2.609 1.00 70.75 160 ASN A O 1
ATOM 1337 N N . THR A 1 161 ? 8.253 -22.278 -1.518 1.00 71.62 161 THR A N 1
ATOM 1338 C CA . THR A 1 161 ? 9.326 -22.757 -0.637 1.00 71.62 161 THR A CA 1
ATOM 1339 C C . THR A 1 161 ? 8.756 -23.570 0.529 1.00 71.62 161 THR A C 1
ATOM 1341 O O . THR A 1 161 ? 7.606 -23.385 0.941 1.00 71.62 161 THR A O 1
ATOM 1344 N N . THR A 1 162 ? 9.567 -24.451 1.113 1.00 68.94 162 THR A N 1
ATOM 1345 C CA . THR A 1 162 ? 9.211 -25.200 2.329 1.00 68.94 162 THR A CA 1
ATOM 1346 C C . THR A 1 162 ? 8.761 -24.261 3.454 1.00 68.94 162 THR A C 1
ATOM 1348 O O . THR A 1 162 ? 7.722 -24.495 4.069 1.00 68.94 162 THR A O 1
ATOM 1351 N N . VAL A 1 163 ? 9.473 -23.145 3.644 1.00 70.19 163 VAL A N 1
ATOM 1352 C CA . VAL A 1 163 ? 9.160 -22.114 4.647 1.00 70.19 163 VAL A CA 1
ATOM 1353 C C . VAL A 1 163 ? 7.751 -21.555 4.440 1.00 70.19 163 VAL A C 1
ATOM 1355 O O . VAL A 1 163 ? 6.936 -21.625 5.354 1.00 70.19 163 VAL A O 1
ATOM 1358 N N . THR A 1 164 ? 7.401 -21.122 3.221 1.00 68.88 164 THR A N 1
ATOM 1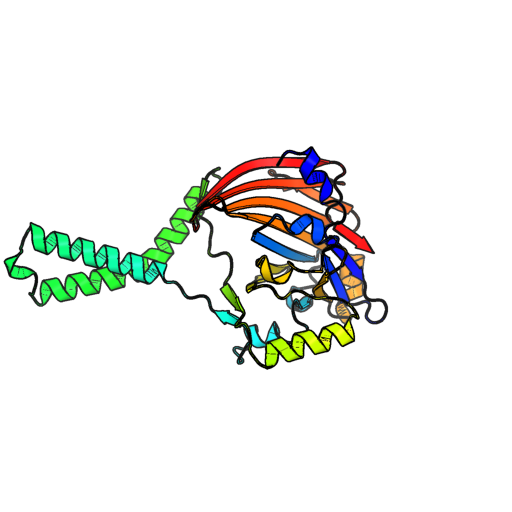359 C CA . THR A 1 164 ? 6.062 -20.559 2.945 1.00 68.88 164 THR A CA 1
ATOM 1360 C C . THR A 1 164 ? 4.916 -21.530 3.251 1.00 68.88 164 THR A C 1
ATOM 1362 O O . THR A 1 164 ? 3.854 -21.107 3.717 1.00 68.88 164 THR A O 1
ATOM 1365 N N . ARG A 1 165 ? 5.126 -22.841 3.055 1.00 69.69 165 ARG A N 1
ATOM 1366 C CA . ARG A 1 165 ? 4.132 -23.878 3.383 1.00 69.69 165 ARG A CA 1
ATOM 1367 C C . ARG A 1 165 ? 3.972 -24.068 4.892 1.00 69.69 165 ARG A C 1
ATOM 1369 O O . ARG A 1 165 ? 2.839 -24.084 5.374 1.00 69.69 165 ARG A O 1
ATOM 1376 N N . TYR A 1 166 ? 5.076 -24.172 5.634 1.00 72.44 166 TYR A N 1
ATOM 1377 C CA . TYR A 1 166 ? 5.032 -24.310 7.094 1.00 72.44 166 TYR A CA 1
ATOM 1378 C C . TYR A 1 166 ? 4.448 -23.072 7.768 1.00 72.44 166 TYR A C 1
ATOM 1380 O O . TYR A 1 166 ? 3.612 -23.210 8.657 1.00 72.44 166 TYR A O 1
ATOM 1388 N N . THR A 1 167 ? 4.794 -21.872 7.296 1.00 70.88 167 THR A N 1
ATOM 1389 C CA . THR A 1 167 ? 4.218 -20.627 7.809 1.00 70.88 167 THR A CA 1
ATOM 1390 C C . THR A 1 167 ? 2.698 -20.618 7.659 1.00 70.88 167 THR A C 1
ATOM 1392 O O . THR A 1 167 ? 1.997 -20.290 8.614 1.00 70.88 167 THR A O 1
ATOM 1395 N N . ARG A 1 168 ? 2.162 -21.029 6.498 1.00 71.19 168 ARG A N 1
ATOM 1396 C CA . ARG A 1 168 ? 0.707 -21.098 6.277 1.00 71.19 168 ARG A CA 1
ATOM 1397 C C . ARG A 1 168 ? 0.021 -22.052 7.262 1.00 71.19 168 ARG A C 1
ATOM 1399 O O . ARG A 1 168 ? -1.038 -21.715 7.785 1.00 71.19 168 ARG A O 1
ATOM 1406 N N . LEU A 1 169 ? 0.623 -23.213 7.536 1.00 72.56 169 LEU A N 1
ATOM 1407 C CA . LEU A 1 169 ? 0.098 -24.175 8.509 1.00 72.56 169 LEU A CA 1
ATOM 1408 C C . LEU A 1 169 ? 0.159 -23.633 9.945 1.00 72.56 169 LEU A C 1
ATOM 1410 O O . LEU A 1 169 ? -0.850 -23.669 10.647 1.00 72.56 169 LEU A O 1
ATOM 1414 N N . ALA A 1 170 ? 1.316 -23.112 10.363 1.00 74.69 170 ALA A N 1
ATOM 1415 C CA . ALA A 1 170 ? 1.564 -22.650 11.727 1.00 74.69 170 ALA A CA 1
ATOM 1416 C C . ALA A 1 170 ? 0.561 -21.582 12.161 1.00 74.69 170 ALA A C 1
ATOM 1418 O O . ALA A 1 170 ? 0.000 -21.668 13.252 1.00 74.69 170 ALA A O 1
ATOM 1419 N N . ARG A 1 171 ? 0.260 -20.609 11.297 1.00 71.62 171 ARG A N 1
ATOM 1420 C CA . ARG A 1 171 ? -0.714 -19.582 11.676 1.00 71.62 171 ARG A CA 1
ATOM 1421 C C . ARG A 1 171 ? -2.173 -19.935 11.419 1.00 71.62 171 ARG A C 1
ATOM 1423 O O . ARG A 1 171 ? -3.023 -19.417 12.130 1.00 71.62 171 ARG A O 1
ATOM 1430 N N . ARG A 1 172 ? -2.483 -20.909 10.553 1.00 73.69 172 ARG A N 1
ATOM 1431 C CA . ARG A 1 172 ? -3.827 -21.513 10.568 1.00 73.69 172 ARG A CA 1
ATOM 1432 C C . ARG A 1 172 ? -4.113 -22.131 11.941 1.00 73.69 172 ARG A C 1
ATOM 1434 O O . ARG A 1 172 ? -5.228 -22.011 12.428 1.00 73.69 172 ARG A O 1
ATOM 1441 N N . GLN A 1 173 ? -3.106 -22.747 12.567 1.00 77.12 173 GLN A N 1
ATOM 1442 C CA . GLN A 1 173 ? -3.218 -23.265 13.935 1.00 77.12 173 GLN A CA 1
ATOM 1443 C C . GLN A 1 173 ? -3.299 -22.142 14.981 1.00 77.12 173 GLN A C 1
ATOM 1445 O O . GLN A 1 173 ? -4.101 -22.239 15.900 1.00 77.12 173 GLN A O 1
ATOM 1450 N N . ARG A 1 174 ? -2.512 -21.066 14.833 1.00 71.75 174 ARG A N 1
ATOM 1451 C CA . ARG A 1 174 ? -2.491 -19.941 15.788 1.00 71.75 174 ARG A CA 1
ATOM 1452 C C . ARG A 1 174 ? -3.782 -19.116 15.798 1.00 71.75 174 ARG A C 1
ATOM 1454 O O . ARG A 1 174 ? -4.270 -18.784 16.868 1.00 71.75 174 ARG A O 1
ATOM 1461 N N . TYR A 1 175 ? -4.316 -18.788 14.623 1.00 72.44 175 TYR A N 1
ATOM 1462 C CA . TYR A 1 175 ? -5.454 -17.871 14.480 1.00 72.44 175 TYR A CA 1
ATOM 1463 C C . TYR A 1 175 ? -6.782 -18.574 14.193 1.00 72.44 175 TYR A C 1
ATOM 1465 O O . TYR A 1 175 ? -7.820 -17.924 14.142 1.00 72.44 175 TYR A O 1
ATOM 1473 N N . GLY A 1 176 ? -6.767 -19.885 13.932 1.00 74.19 176 GLY A N 1
ATOM 1474 C CA . GLY A 1 176 ? -7.974 -20.654 13.615 1.00 74.19 176 GLY A CA 1
ATOM 1475 C C . GLY A 1 176 ? -8.676 -20.246 12.312 1.00 74.19 176 GLY A C 1
ATOM 1476 O O . GLY A 1 176 ? -9.760 -20.750 12.030 1.00 74.19 176 GLY A O 1
ATOM 1477 N N . MET A 1 177 ? -8.081 -19.362 11.501 1.00 75.25 177 MET A N 1
ATOM 1478 C CA . MET A 1 177 ? -8.703 -18.780 10.307 1.00 75.25 177 MET A CA 1
ATOM 1479 C C . MET A 1 177 ? -7.836 -18.905 9.051 1.00 75.25 177 MET A C 1
ATOM 1481 O O . MET A 1 177 ? -6.648 -19.243 9.099 1.00 75.25 177 MET A O 1
ATOM 1485 N N . ALA A 1 178 ? -8.456 -18.654 7.897 1.00 74.69 178 ALA A N 1
ATOM 1486 C CA . ALA A 1 178 ? -7.759 -18.595 6.622 1.00 74.69 178 ALA A CA 1
ATOM 1487 C C . ALA A 1 178 ? -6.887 -17.336 6.521 1.00 74.69 178 ALA A C 1
ATOM 1489 O O . ALA A 1 178 ? -7.198 -16.294 7.091 1.00 74.69 178 ALA A O 1
ATOM 1490 N N . MET A 1 179 ? -5.785 -17.435 5.777 1.00 77.06 179 MET A N 1
ATOM 1491 C CA . MET A 1 179 ? -4.825 -16.343 5.635 1.00 77.06 179 MET A CA 1
ATOM 1492 C C . MET A 1 179 ? -4.29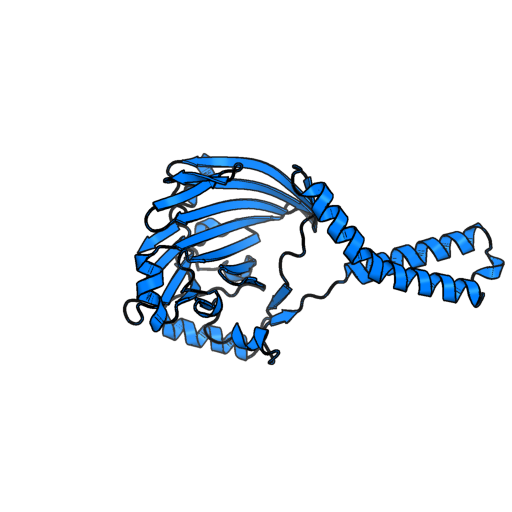3 -16.259 4.219 1.00 77.06 179 MET A C 1
ATOM 1494 O O . MET A 1 179 ? -4.062 -17.280 3.555 1.00 77.06 179 MET A O 1
ATOM 1498 N N . ILE A 1 180 ? -4.029 -15.027 3.810 1.00 80.06 180 ILE A N 1
ATOM 1499 C CA . ILE A 1 180 ? -3.499 -14.688 2.499 1.00 80.06 180 ILE A CA 1
ATOM 1500 C C . ILE A 1 180 ? -2.087 -14.119 2.650 1.00 80.06 180 ILE A C 1
ATOM 1502 O O . ILE A 1 180 ? -1.778 -13.423 3.613 1.00 80.06 180 ILE A O 1
ATOM 1506 N N . LEU A 1 181 ? -1.202 -14.463 1.714 1.00 79.56 181 LEU A N 1
ATOM 1507 C CA . LEU A 1 181 ? 0.167 -13.952 1.677 1.00 79.56 181 LEU A CA 1
ATOM 1508 C C . LEU A 1 181 ? 0.251 -12.964 0.516 1.00 79.56 181 LEU A C 1
ATOM 1510 O O . LEU A 1 181 ? -0.134 -13.337 -0.590 1.00 79.56 181 LEU A O 1
ATOM 1514 N N . PRO A 1 182 ? 0.737 -11.734 0.716 1.00 86.94 182 PRO A N 1
ATOM 1515 C CA . PRO A 1 182 ? 0.848 -10.802 -0.384 1.00 86.94 182 PRO A CA 1
ATOM 1516 C C . PRO A 1 182 ? 2.023 -11.191 -1.280 1.00 86.94 182 PRO A C 1
ATO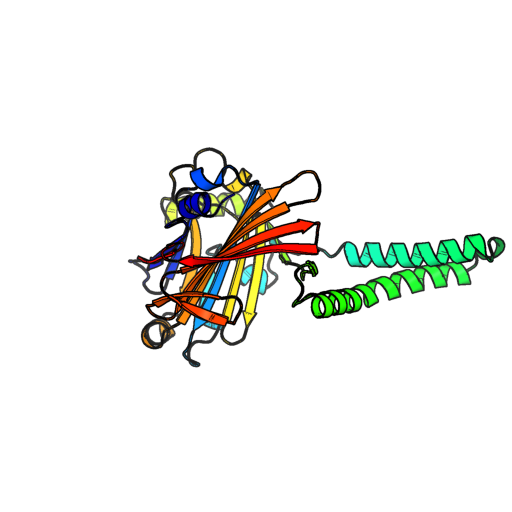M 1518 O O . PRO A 1 182 ? 3.159 -11.323 -0.837 1.00 86.94 182 PRO A O 1
ATOM 1521 N N . GLY A 1 183 ? 1.774 -11.320 -2.578 1.00 86.25 183 GLY A N 1
ATOM 1522 C CA . GLY A 1 183 ? 2.826 -11.558 -3.561 1.00 86.25 183 GLY A CA 1
ATOM 1523 C C . GLY A 1 183 ? 3.897 -10.461 -3.590 1.00 86.25 183 GLY A C 1
ATOM 1524 O O . GLY A 1 183 ? 5.033 -10.733 -3.981 1.00 86.25 183 GLY A O 1
ATOM 1525 N N . LYS A 1 184 ? 3.570 -9.225 -3.179 1.00 90.50 184 LYS A N 1
ATOM 1526 C CA . LYS A 1 184 ? 4.523 -8.103 -3.100 1.00 90.50 184 LYS A CA 1
ATOM 1527 C C . LYS A 1 184 ? 4.325 -7.275 -1.843 1.00 90.50 184 LYS A C 1
ATOM 1529 O O . LYS A 1 184 ? 3.194 -7.075 -1.399 1.00 90.50 184 LYS A O 1
ATOM 1534 N N . MET A 1 185 ? 5.421 -6.732 -1.323 1.00 89.50 185 MET A N 1
ATOM 1535 C CA . MET A 1 185 ? 5.388 -5.866 -0.150 1.00 89.50 185 MET A CA 1
ATOM 1536 C C . MET A 1 185 ? 6.434 -4.750 -0.184 1.00 89.50 185 MET A C 1
ATOM 1538 O O . MET A 1 185 ? 7.419 -4.790 -0.928 1.00 89.50 185 MET A O 1
ATOM 1542 N N . ASP A 1 186 ? 6.186 -3.734 0.632 1.00 88.31 186 ASP A N 1
ATOM 1543 C CA . ASP A 1 186 ? 7.102 -2.634 0.918 1.00 88.31 186 ASP A CA 1
ATOM 1544 C C . ASP A 1 186 ? 6.962 -2.229 2.383 1.00 88.31 186 ASP A C 1
ATOM 1546 O O . ASP A 1 186 ? 5.853 -2.241 2.924 1.00 88.31 186 ASP A O 1
ATOM 1550 N N . PHE A 1 187 ? 8.074 -1.854 3.007 1.00 85.69 187 PHE A N 1
ATOM 1551 C CA . PHE A 1 187 ? 8.108 -1.383 4.386 1.00 85.69 187 PHE A CA 1
ATOM 1552 C C . PHE A 1 187 ? 8.879 -0.071 4.443 1.00 85.69 187 PHE A C 1
ATOM 1554 O O . PHE A 1 187 ? 10.004 0.025 3.954 1.00 85.69 187 PHE A O 1
ATOM 1561 N N . ILE A 1 188 ? 8.253 0.944 5.029 1.00 85.56 188 ILE A N 1
ATOM 1562 C CA . ILE A 1 188 ? 8.818 2.280 5.165 1.00 85.56 188 ILE A CA 1
ATOM 1563 C C . ILE A 1 188 ? 8.796 2.622 6.646 1.00 85.56 188 ILE A C 1
ATOM 1565 O O . ILE A 1 188 ? 7.730 2.786 7.237 1.00 85.56 188 ILE A O 1
ATOM 1569 N N . GLN A 1 189 ? 9.983 2.753 7.224 1.00 84.56 189 GLN A N 1
ATOM 1570 C CA . GLN A 1 189 ? 10.170 3.225 8.586 1.00 84.56 189 GLN A CA 1
ATOM 1571 C C . GLN A 1 189 ? 10.750 4.635 8.542 1.00 84.56 189 GLN A C 1
ATOM 1573 O O . GLN A 1 189 ? 11.791 4.873 7.931 1.00 84.56 189 GLN A O 1
ATOM 1578 N N . GLN A 1 190 ? 10.057 5.568 9.182 1.00 85.38 190 GLN A N 1
ATOM 1579 C CA . GLN A 1 190 ? 10.554 6.911 9.479 1.00 85.38 190 GLN A CA 1
ATOM 1580 C C . GLN A 1 190 ? 10.742 7.032 10.993 1.00 85.38 190 GLN A C 1
ATOM 1582 O O . GLN A 1 190 ? 10.419 6.104 11.723 1.00 85.38 190 GLN A O 1
ATOM 1587 N N . SER A 1 191 ? 11.260 8.149 11.504 1.00 82.31 191 SER A N 1
ATOM 1588 C CA . SER A 1 191 ? 11.562 8.275 12.940 1.00 82.31 191 SER A CA 1
ATOM 1589 C C . SER A 1 191 ? 10.333 8.083 13.846 1.00 82.31 191 SER A C 1
ATOM 1591 O O . SER A 1 191 ? 10.434 7.500 14.922 1.00 82.31 191 SER A O 1
ATOM 1593 N N . ASN A 1 192 ? 9.158 8.525 13.398 1.00 85.62 192 ASN A N 1
ATOM 1594 C CA . ASN A 1 192 ? 7.912 8.540 14.169 1.00 85.62 192 ASN A CA 1
ATOM 1595 C C . ASN A 1 192 ? 6.716 7.955 13.403 1.00 85.62 192 ASN A C 1
ATOM 1597 O O . ASN A 1 192 ? 5.570 8.207 13.757 1.00 85.62 192 ASN A O 1
ATOM 1601 N N . SER A 1 193 ? 6.968 7.203 12.333 1.00 89.56 193 SER A N 1
ATOM 1602 C CA . SER A 1 193 ? 5.913 6.540 11.580 1.00 89.56 193 SER A CA 1
ATOM 1603 C C . SER A 1 193 ? 6.408 5.223 11.011 1.00 89.56 193 SER A C 1
ATOM 1605 O O . SER A 1 193 ? 7.583 5.065 10.662 1.00 89.56 193 SER A O 1
ATOM 1607 N N . GLN A 1 194 ? 5.491 4.273 10.897 1.00 91.69 194 GLN A N 1
ATOM 1608 C CA . GLN A 1 194 ? 5.705 3.093 10.079 1.00 91.69 194 GLN A CA 1
ATOM 1609 C C . GLN A 1 194 ? 4.613 3.003 9.032 1.00 91.69 194 GLN A C 1
ATOM 1611 O O . GLN A 1 194 ? 3.452 3.317 9.291 1.00 91.69 194 GLN A O 1
ATOM 1616 N N . THR A 1 195 ? 4.974 2.512 7.853 1.00 92.00 195 THR A N 1
ATOM 1617 C CA . THR A 1 195 ? 4.027 2.127 6.812 1.00 92.00 195 THR A CA 1
ATOM 1618 C C . THR A 1 195 ? 4.395 0.762 6.264 1.00 92.00 195 THR A C 1
ATOM 1620 O O . THR A 1 195 ? 5.549 0.516 5.912 1.00 92.00 195 THR A O 1
ATOM 1623 N N . ILE A 1 196 ? 3.392 -0.093 6.104 1.00 91.94 196 ILE A N 1
ATOM 1624 C CA . ILE A 1 196 ? 3.502 -1.308 5.311 1.00 91.94 196 ILE A CA 1
ATOM 1625 C C . ILE A 1 196 ? 2.540 -1.262 4.132 1.00 91.94 196 ILE A C 1
ATOM 1627 O O . ILE A 1 196 ? 1.411 -0.785 4.242 1.00 91.94 196 ILE A O 1
ATOM 1631 N N . ARG A 1 197 ? 2.997 -1.756 2.983 1.00 93.44 197 ARG A N 1
ATOM 1632 C CA . ARG A 1 197 ? 2.192 -1.922 1.773 1.00 93.44 197 ARG A CA 1
ATOM 1633 C C . ARG A 1 197 ? 2.228 -3.378 1.369 1.00 93.44 197 ARG A C 1
ATOM 1635 O O . ARG A 1 197 ? 3.307 -3.950 1.257 1.00 93.44 197 ARG A O 1
ATOM 1642 N N . MET A 1 198 ? 1.067 -3.952 1.104 1.00 93.50 198 MET A N 1
ATOM 1643 C CA . MET A 1 198 ? 0.922 -5.348 0.704 1.00 93.50 198 MET A CA 1
ATOM 1644 C C . MET A 1 198 ? 0.060 -5.423 -0.549 1.00 93.50 198 MET A C 1
ATOM 1646 O O . MET A 1 198 ? -0.921 -4.691 -0.650 1.00 93.50 198 MET A O 1
ATOM 1650 N N . CYS A 1 199 ? 0.422 -6.288 -1.493 1.00 93.88 199 CYS A N 1
ATOM 1651 C CA . CYS A 1 199 ? -0.374 -6.605 -2.677 1.00 93.88 199 CYS A CA 1
ATOM 1652 C C . CYS A 1 199 ? -0.660 -8.102 -2.726 1.00 93.88 199 CYS A C 1
ATOM 1654 O O . CYS A 1 199 ? 0.277 -8.897 -2.739 1.00 93.88 199 CYS A O 1
ATOM 1656 N N . PHE A 1 200 ? -1.935 -8.453 -2.825 1.00 91.69 200 PHE A N 1
ATOM 1657 C CA . PHE A 1 200 ? -2.455 -9.811 -2.945 1.00 91.69 200 PHE A CA 1
ATOM 1658 C C . PHE A 1 200 ? -2.955 -10.008 -4.372 1.00 91.69 200 PHE A C 1
ATOM 1660 O O . PHE A 1 200 ? -3.744 -9.196 -4.861 1.00 91.69 200 PHE A O 1
ATOM 1667 N N . ASP A 1 201 ? -2.475 -11.042 -5.050 1.00 90.12 201 ASP A N 1
ATOM 1668 C CA . ASP A 1 201 ? -2.968 -11.418 -6.373 1.00 90.12 201 ASP A CA 1
ATOM 1669 C C . ASP A 1 201 ? -4.285 -12.197 -6.232 1.00 90.12 201 ASP A C 1
ATOM 1671 O O . ASP A 1 201 ? -4.552 -12.781 -5.184 1.00 90.12 201 ASP A O 1
ATOM 1675 N N . HIS A 1 202 ? -5.104 -12.225 -7.287 1.00 87.75 202 HIS A N 1
ATOM 1676 C CA . HIS A 1 202 ? -6.398 -12.920 -7.293 1.00 87.75 202 HIS A CA 1
ATOM 1677 C C . HIS A 1 202 ? -6.327 -14.352 -6.743 1.00 87.75 202 HIS A C 1
ATOM 1679 O O . HIS A 1 202 ? -7.105 -14.713 -5.864 1.00 87.75 202 HIS A O 1
ATOM 1685 N N . ASP A 1 203 ? -5.338 -15.133 -7.181 1.00 83.44 203 ASP A N 1
ATOM 1686 C CA . ASP A 1 203 ? -5.136 -16.523 -6.751 1.00 83.44 203 ASP A CA 1
ATOM 1687 C C . ASP A 1 203 ? -4.883 -16.675 -5.241 1.00 83.44 203 ASP A C 1
ATOM 1689 O O . ASP A 1 203 ? -5.016 -17.770 -4.696 1.00 83.44 203 ASP A O 1
ATOM 1693 N N . ASP A 1 204 ? -4.491 -15.598 -4.552 1.00 76.50 204 ASP A N 1
ATOM 1694 C CA . ASP A 1 204 ? -4.235 -15.632 -3.114 1.00 76.50 204 ASP A CA 1
ATOM 1695 C C . ASP A 1 204 ? -5.546 -15.657 -2.311 1.00 76.50 204 ASP A C 1
ATOM 1697 O O . ASP A 1 204 ? -5.544 -16.155 -1.184 1.00 76.50 204 ASP A O 1
ATOM 1701 N N . TYR A 1 205 ? -6.653 -15.153 -2.877 1.00 78.69 205 TYR A N 1
ATOM 1702 C CA . TYR A 1 205 ? -7.961 -15.075 -2.212 1.00 78.69 205 TYR A CA 1
ATOM 1703 C C . TYR A 1 205 ? -9.126 -15.739 -2.962 1.00 78.69 205 TYR A C 1
ATOM 1705 O O . TYR A 1 205 ? -10.185 -15.952 -2.368 1.00 78.69 205 TYR A O 1
ATOM 1713 N N . ALA A 1 206 ? -8.958 -16.081 -4.236 1.00 71.19 206 ALA A N 1
ATOM 1714 C CA . ALA A 1 206 ? -9.964 -16.776 -5.028 1.00 71.19 206 ALA A CA 1
ATOM 1715 C C . ALA A 1 206 ? -10.066 -18.263 -4.641 1.00 71.19 206 ALA A C 1
ATOM 1717 O O . ALA A 1 206 ? -9.058 -18.919 -4.387 1.00 71.19 206 ALA A O 1
ATOM 1718 N N . GLY A 1 207 ? -11.286 -18.817 -4.625 1.00 62.50 207 GLY A N 1
ATOM 1719 C CA . GLY A 1 207 ? -11.495 -20.268 -4.489 1.00 62.50 207 GLY A CA 1
ATOM 1720 C C . GLY A 1 207 ? -11.903 -20.769 -3.098 1.00 62.50 207 GLY A C 1
ATOM 1721 O O . GLY A 1 207 ? -11.351 -21.754 -2.615 1.00 62.50 207 GLY A O 1
ATOM 1722 N N . GLY A 1 208 ? -12.898 -20.134 -2.468 1.00 61.53 208 GLY A N 1
ATOM 1723 C CA . GLY A 1 208 ? -13.544 -20.660 -1.251 1.00 61.53 208 GLY A CA 1
ATOM 1724 C C . GLY A 1 208 ? -13.369 -19.809 0.007 1.00 61.53 208 GLY A C 1
ATOM 1725 O O . GLY A 1 208 ? -13.714 -20.246 1.102 1.00 61.53 208 GLY A O 1
ATOM 1726 N N . LEU A 1 209 ? -12.851 -18.586 -0.130 1.00 69.00 209 LEU A N 1
ATOM 1727 C CA . LEU A 1 209 ? -12.785 -17.604 0.957 1.00 69.00 209 LEU A CA 1
ATOM 1728 C C . LEU A 1 209 ? -13.949 -16.607 0.936 1.00 69.00 209 LEU A C 1
ATOM 1730 O O . LEU A 1 209 ? -13.949 -15.683 1.738 1.00 69.00 209 LEU A O 1
ATOM 1734 N N . ALA A 1 210 ? -14.943 -16.803 0.062 1.00 58.38 210 ALA A N 1
ATOM 1735 C CA . ALA A 1 210 ? -15.987 -15.828 -0.256 1.00 58.38 210 ALA A CA 1
ATOM 1736 C C . ALA A 1 210 ? -16.732 -15.253 0.971 1.00 58.38 210 ALA A C 1
ATOM 1738 O O . ALA A 1 210 ? -17.032 -14.059 1.007 1.00 58.38 210 ALA A O 1
ATOM 1739 N N . GLU A 1 211 ? -16.953 -16.063 2.007 1.00 60.44 211 GLU A N 1
ATOM 1740 C CA . GLU A 1 211 ? -17.616 -15.649 3.257 1.00 60.44 211 GLU A CA 1
ATOM 1741 C C . GLU A 1 211 ? -16.647 -15.476 4.435 1.00 60.44 211 GLU A C 1
ATOM 1743 O O . GLU A 1 211 ? -17.044 -15.100 5.536 1.00 60.44 211 GLU A O 1
ATOM 1748 N N . ASN A 1 212 ? -15.359 -15.729 4.213 1.00 72.56 212 ASN A N 1
ATOM 1749 C CA . ASN A 1 212 ? -14.377 -15.793 5.278 1.00 72.56 212 ASN A CA 1
ATOM 1750 C C . ASN A 1 212 ? -13.748 -14.432 5.561 1.00 72.56 212 ASN A C 1
ATOM 1752 O O . ASN A 1 212 ? -13.476 -13.619 4.674 1.00 72.56 212 ASN A O 1
ATOM 1756 N N . LYS A 1 213 ? -13.468 -14.240 6.843 1.00 84.88 213 LYS A N 1
ATOM 1757 C CA . LYS A 1 213 ? -12.511 -13.269 7.344 1.00 84.88 213 LYS A CA 1
ATOM 1758 C C . LYS A 1 213 ? -11.105 -13.821 7.144 1.00 84.88 213 LYS A C 1
ATOM 1760 O O . LYS A 1 213 ? -10.866 -15.003 7.406 1.00 84.88 213 LYS A O 1
ATOM 1765 N N . VAL A 1 214 ? -10.192 -12.985 6.663 1.00 87.38 214 VAL A N 1
ATOM 1766 C CA . VAL A 1 214 ? -8.792 -13.370 6.468 1.00 87.38 214 VAL A CA 1
ATOM 1767 C C . VAL A 1 214 ? -7.872 -12.446 7.239 1.00 87.38 214 VAL A C 1
ATOM 1769 O O . VAL A 1 214 ? -7.968 -11.224 7.130 1.00 87.38 214 VAL A O 1
ATOM 1772 N N . HIS A 1 215 ? -6.951 -13.034 7.997 1.00 87.31 215 HIS A N 1
ATOM 1773 C CA . HIS A 1 215 ? -5.895 -12.275 8.660 1.00 87.31 215 HIS A CA 1
ATOM 1774 C C . HIS A 1 215 ? -4.899 -11.745 7.629 1.00 87.31 215 HIS A C 1
ATOM 1776 O O . HIS A 1 215 ? -4.497 -12.468 6.709 1.00 87.31 215 HIS A O 1
ATOM 1782 N N . VAL A 1 216 ? -4.529 -10.473 7.781 1.00 88.50 216 VAL A N 1
ATOM 1783 C CA . VAL A 1 216 ? -3.614 -9.762 6.885 1.00 88.50 216 VAL A CA 1
ATOM 1784 C C . VAL A 1 216 ? -2.298 -9.431 7.580 1.00 88.50 216 VAL A C 1
ATOM 1786 O O . VAL A 1 216 ? -1.232 -9.695 7.021 1.00 88.50 216 VAL A O 1
ATOM 1789 N N . LEU A 1 217 ? -2.352 -8.827 8.769 1.00 90.06 217 LEU A N 1
ATOM 1790 C CA . LEU A 1 217 ? -1.169 -8.520 9.574 1.00 90.06 217 LEU A CA 1
ATOM 1791 C C . LEU A 1 217 ? -1.530 -8.325 11.042 1.00 90.06 217 LEU A C 1
ATOM 1793 O O . LEU A 1 217 ? -2.666 -7.991 11.363 1.00 90.06 217 LEU A O 1
ATOM 1797 N N . SER A 1 218 ? -0.524 -8.424 11.904 1.00 89.69 218 SER A N 1
ATOM 1798 C CA . SER A 1 218 ? -0.603 -7.990 13.300 1.00 89.69 218 SER A CA 1
ATOM 1799 C C . SER A 1 218 ? 0.279 -6.760 13.513 1.00 89.69 218 SER A C 1
ATOM 1801 O O . SER A 1 218 ? 1.417 -6.707 13.044 1.00 89.69 218 SER A O 1
ATOM 1803 N N . ILE A 1 219 ? -0.230 -5.751 14.208 1.00 92.75 219 ILE A N 1
ATOM 1804 C CA . ILE A 1 219 ? 0.509 -4.563 14.639 1.00 92.75 219 ILE A CA 1
ATOM 1805 C C . ILE A 1 219 ? 0.930 -4.806 16.080 1.00 92.75 219 ILE A C 1
ATOM 1807 O O . ILE A 1 219 ? 0.085 -4.886 16.965 1.00 92.75 219 ILE A O 1
ATOM 1811 N N . HIS A 1 220 ? 2.228 -4.924 16.318 1.00 92.94 220 HIS A N 1
ATOM 1812 C CA . HIS A 1 220 ? 2.772 -5.060 17.661 1.00 92.94 220 HIS A CA 1
ATOM 1813 C C . HIS A 1 220 ? 3.227 -3.693 18.143 1.00 92.94 220 HIS A C 1
ATOM 1815 O O . HIS A 1 220 ? 4.013 -3.032 17.465 1.00 92.94 220 HIS A O 1
ATOM 1821 N N . ILE A 1 221 ? 2.752 -3.294 19.312 1.00 94.06 221 ILE A N 1
ATOM 1822 C CA . ILE A 1 221 ? 3.261 -2.146 20.050 1.00 94.06 221 ILE A CA 1
ATOM 1823 C C . ILE A 1 221 ? 4.154 -2.682 21.166 1.00 94.06 221 ILE A C 1
ATOM 1825 O O . ILE A 1 221 ? 3.850 -3.714 21.762 1.00 94.06 221 ILE A O 1
ATOM 1829 N N . ASP A 1 222 ? 5.270 -2.015 21.432 1.00 94.25 222 ASP A N 1
ATOM 1830 C CA . ASP A 1 222 ? 6.112 -2.332 22.580 1.00 94.25 222 ASP A CA 1
ATOM 1831 C C . ASP A 1 222 ? 5.275 -2.194 23.866 1.00 94.25 222 ASP A C 1
ATOM 1833 O O . ASP A 1 222 ? 4.737 -1.101 24.104 1.00 94.25 222 ASP A O 1
ATOM 1837 N N . PRO A 1 223 ? 5.131 -3.262 24.680 1.00 94.00 223 PRO A N 1
ATOM 1838 C CA . PRO A 1 223 ? 4.327 -3.235 25.897 1.00 94.00 223 PRO A CA 1
ATOM 1839 C C . PRO A 1 223 ? 4.648 -2.062 26.829 1.00 94.00 223 PRO A C 1
ATOM 1841 O O . PRO A 1 223 ? 3.727 -1.508 27.425 1.00 94.00 223 PRO A O 1
ATOM 1844 N N . GLU A 1 224 ? 5.914 -1.640 26.912 1.00 95.12 224 GLU A N 1
ATOM 1845 C CA . GLU A 1 224 ? 6.338 -0.521 27.769 1.00 95.12 224 GLU A CA 1
ATOM 1846 C C . GLU A 1 224 ? 5.787 0.833 27.296 1.00 95.12 224 GLU A C 1
ATOM 1848 O O . GLU A 1 224 ? 5.619 1.763 28.082 1.00 95.12 224 GLU A O 1
ATOM 1853 N N . THR A 1 225 ? 5.468 0.946 26.006 1.00 94.00 225 THR A N 1
ATOM 1854 C CA . THR A 1 225 ? 4.980 2.186 25.385 1.00 94.00 225 THR A CA 1
ATOM 1855 C C . THR A 1 225 ? 3.479 2.174 25.095 1.00 94.00 225 THR A C 1
ATOM 1857 O O . THR A 1 225 ? 2.929 3.206 24.701 1.00 94.00 225 THR A O 1
ATOM 1860 N N . LEU A 1 226 ? 2.801 1.040 25.310 1.00 94.19 226 LEU A N 1
ATOM 1861 C CA . LEU A 1 226 ? 1.391 0.844 24.961 1.00 94.19 226 LEU A CA 1
ATOM 1862 C C . LEU A 1 226 ? 0.472 1.864 25.643 1.00 94.19 226 LEU A C 1
ATOM 1864 O O . LEU A 1 226 ? -0.368 2.467 24.979 1.00 94.19 226 LEU A O 1
ATOM 1868 N N . GLU A 1 227 ? 0.647 2.098 26.947 1.00 94.00 227 GLU A N 1
ATOM 1869 C CA . GLU A 1 227 ? -0.192 3.052 27.684 1.00 94.00 227 GLU A CA 1
ATOM 1870 C C . GLU A 1 227 ? -0.064 4.465 27.099 1.00 94.00 227 GLU A C 1
ATOM 1872 O O . GLU A 1 227 ? -1.061 5.153 26.870 1.00 94.00 227 GLU A O 1
ATOM 1877 N N . VAL A 1 228 ? 1.166 4.887 26.790 1.00 93.81 228 VAL A N 1
ATOM 1878 C CA . VAL A 1 228 ? 1.431 6.192 26.177 1.00 93.81 228 VAL A CA 1
ATOM 1879 C C . VAL A 1 228 ? 0.811 6.258 24.783 1.00 93.81 228 VAL A C 1
ATOM 1881 O O . VAL A 1 228 ? 0.167 7.257 24.457 1.00 93.81 228 VAL A O 1
ATOM 1884 N N . PHE A 1 229 ? 0.961 5.201 23.981 1.00 91.75 229 PHE A N 1
ATOM 1885 C CA . PHE A 1 229 ? 0.409 5.088 22.630 1.00 91.75 229 PHE A CA 1
ATOM 1886 C C . PHE A 1 229 ? -1.123 5.205 22.597 1.00 91.75 229 PHE A C 1
ATOM 1888 O O . PHE A 1 229 ? -1.677 5.875 21.723 1.00 91.75 229 PHE A O 1
ATOM 1895 N N . GLU A 1 230 ? -1.819 4.587 23.553 1.00 91.69 230 GLU A N 1
ATOM 1896 C CA . GLU A 1 230 ? -3.282 4.649 23.639 1.00 91.69 230 GLU A CA 1
ATOM 1897 C C . GLU A 1 230 ? -3.765 5.984 24.220 1.00 91.69 230 GLU A C 1
ATOM 1899 O O . GLU A 1 230 ? -4.683 6.595 23.674 1.00 91.69 230 GLU A O 1
ATOM 1904 N N . LYS A 1 231 ? -3.121 6.482 25.283 1.00 92.94 231 LYS A N 1
ATOM 1905 C CA . LYS A 1 231 ? -3.552 7.695 25.995 1.00 92.94 231 LYS A CA 1
ATOM 1906 C C . LYS A 1 231 ? -3.313 8.982 25.211 1.00 92.94 231 LYS A C 1
ATOM 1908 O O . LYS A 1 231 ? -4.127 9.898 25.283 1.00 92.94 231 LYS A O 1
ATOM 1913 N N . THR A 1 232 ? -2.190 9.082 24.498 1.00 91.44 232 THR A N 1
ATOM 1914 C CA . THR A 1 232 ? -1.880 10.276 23.686 1.00 91.44 232 THR A CA 1
ATOM 1915 C C . THR A 1 232 ? -2.568 10.274 22.326 1.00 91.44 232 THR A C 1
ATOM 1917 O O . THR A 1 232 ? -2.643 11.319 21.682 1.00 91.44 232 THR A O 1
ATOM 1920 N N . GLY A 1 233 ? -3.103 9.126 21.912 1.00 91.94 233 GLY A N 1
ATOM 1921 C CA . GLY A 1 233 ? -3.687 8.944 20.597 1.00 91.94 233 GLY A CA 1
ATOM 1922 C C . GLY A 1 233 ? -2.640 8.730 19.504 1.00 91.94 233 GLY A C 1
ATOM 1923 O O . GLY A 1 233 ? -1.433 8.943 19.657 1.00 91.94 233 GLY A O 1
ATOM 1924 N N . HIS A 1 234 ? -3.139 8.264 18.372 1.00 93.75 234 HIS A N 1
ATOM 1925 C CA . HIS A 1 234 ? -2.351 7.956 17.194 1.00 93.75 234 HIS A CA 1
ATOM 1926 C C . HIS A 1 234 ? -3.236 8.061 15.958 1.00 93.75 234 HIS A C 1
ATOM 1928 O O . HIS A 1 234 ? -4.453 7.870 16.037 1.00 93.75 234 HIS A O 1
ATOM 1934 N N . LEU A 1 235 ? -2.606 8.302 14.812 1.00 94.94 235 LEU A N 1
ATOM 1935 C CA . LEU A 1 235 ? -3.228 8.082 13.520 1.00 94.94 235 LEU A CA 1
ATOM 1936 C C . LEU A 1 235 ? -2.987 6.628 13.095 1.00 94.94 235 LEU A C 1
ATOM 1938 O O . LEU A 1 235 ? -1.837 6.219 12.908 1.00 94.94 235 LEU A O 1
ATOM 1942 N N . LEU A 1 236 ? -4.056 5.861 12.901 1.00 96.06 236 LEU A N 1
ATOM 1943 C CA . LEU A 1 236 ? -4.009 4.553 12.244 1.00 96.06 236 LEU A CA 1
ATOM 1944 C C . LEU A 1 236 ? -4.740 4.656 10.910 1.00 96.06 236 LEU A C 1
ATOM 1946 O O . LEU A 1 236 ? -5.967 4.660 10.877 1.00 96.06 236 LEU A O 1
ATOM 1950 N N . GLY A 1 237 ? -3.990 4.765 9.817 1.00 96.50 237 GLY A N 1
ATOM 1951 C CA . GLY A 1 237 ? -4.543 4.884 8.471 1.00 96.50 237 GLY A CA 1
ATOM 1952 C C . GLY A 1 237 ? -4.521 3.563 7.720 1.00 96.50 237 GLY A C 1
ATOM 1953 O O . GLY A 1 237 ? -3.519 2.846 7.740 1.00 96.50 237 GLY A O 1
ATOM 1954 N N . ILE A 1 238 ? -5.607 3.267 7.010 1.00 97.62 238 ILE A N 1
ATOM 1955 C CA . ILE A 1 238 ? -5.717 2.097 6.146 1.00 97.62 238 ILE A CA 1
ATOM 1956 C C . ILE A 1 238 ? -6.162 2.527 4.753 1.00 97.62 238 ILE A C 1
ATOM 1958 O O . ILE A 1 238 ? -7.162 3.225 4.570 1.00 97.62 238 ILE A O 1
ATOM 1962 N N . LYS A 1 239 ? -5.402 2.085 3.751 1.00 97.38 239 LYS A N 1
ATOM 1963 C CA . LYS A 1 239 ? -5.773 2.198 2.342 1.00 97.38 239 LYS A CA 1
ATOM 1964 C C . LYS A 1 239 ? -6.028 0.812 1.780 1.00 97.38 239 LYS A C 1
ATOM 1966 O O . LYS A 1 239 ? -5.144 -0.040 1.843 1.00 97.38 239 LYS A O 1
ATOM 1971 N N . VAL A 1 240 ? -7.167 0.645 1.120 1.00 97.50 240 VAL A N 1
ATOM 1972 C CA . VAL A 1 240 ? -7.439 -0.520 0.278 1.00 97.50 240 VAL A CA 1
ATOM 1973 C C . VAL A 1 240 ? -7.501 -0.087 -1.187 1.00 97.50 240 VAL A C 1
ATOM 1975 O O . VAL A 1 240 ? -8.293 0.786 -1.538 1.00 97.50 240 VAL A O 1
ATOM 1978 N N . SER A 1 241 ? -6.673 -0.677 -2.052 1.00 97.19 241 SER A N 1
ATOM 1979 C CA . SER A 1 241 ? -6.806 -0.542 -3.509 1.00 97.19 241 SER A CA 1
ATOM 1980 C C . SER A 1 241 ? -7.441 -1.803 -4.081 1.00 97.19 241 SER A C 1
ATOM 1982 O O . SER A 1 241 ? -6.904 -2.893 -3.912 1.00 97.19 241 SER A O 1
ATOM 1984 N N . LEU A 1 242 ? -8.533 -1.656 -4.819 1.00 96.81 242 LEU A N 1
ATOM 1985 C CA . LEU A 1 242 ? -9.169 -2.732 -5.572 1.00 96.81 242 LEU A CA 1
ATOM 1986 C C . LEU A 1 242 ? -8.788 -2.584 -7.043 1.00 96.81 242 LEU A C 1
ATOM 1988 O O . LEU A 1 242 ? -9.193 -1.616 -7.693 1.00 96.81 242 LEU A O 1
ATOM 1992 N N . ASN A 1 243 ? -7.978 -3.505 -7.562 1.00 96.31 243 ASN A N 1
ATOM 1993 C CA . ASN A 1 243 ? -7.375 -3.393 -8.885 1.00 96.31 243 ASN A CA 1
ATOM 1994 C C . ASN A 1 243 ? -8.042 -4.336 -9.886 1.00 96.31 243 ASN A C 1
ATOM 1996 O O . ASN A 1 243 ? -8.210 -5.526 -9.635 1.00 96.31 243 ASN A O 1
ATOM 2000 N N . ARG A 1 244 ? -8.357 -3.810 -11.068 1.00 95.38 244 ARG A N 1
ATOM 2001 C CA . ARG A 1 244 ? -8.849 -4.588 -12.205 1.00 95.38 244 ARG A CA 1
ATOM 2002 C C . ARG A 1 244 ? -8.019 -4.301 -13.447 1.00 95.38 244 ARG A C 1
ATOM 2004 O O . ARG A 1 244 ? -7.838 -3.141 -13.819 1.00 95.38 244 ARG A O 1
ATOM 2011 N N . ARG A 1 245 ? -7.528 -5.336 -14.116 1.00 93.31 245 ARG A N 1
ATOM 2012 C CA . ARG A 1 245 ? -6.819 -5.234 -15.390 1.00 93.31 245 ARG A CA 1
ATOM 2013 C C . ARG A 1 245 ? -7.821 -4.924 -16.501 1.00 93.31 245 ARG A C 1
ATOM 2015 O O . ARG A 1 245 ? -8.905 -5.494 -16.592 1.00 93.31 245 ARG A O 1
ATOM 2022 N N . LYS A 1 246 ? -7.461 -3.970 -17.350 1.00 89.25 246 LYS A N 1
ATOM 2023 C CA . LYS A 1 246 ? -8.207 -3.540 -18.534 1.00 89.25 246 LYS A CA 1
ATOM 2024 C C . LYS A 1 246 ? -7.307 -3.791 -19.744 1.00 89.25 246 LYS A C 1
ATOM 2026 O O . LYS A 1 246 ? -6.657 -2.885 -20.253 1.00 89.25 246 LYS A O 1
ATOM 2031 N N . GLY A 1 247 ? -7.210 -5.053 -20.159 1.00 85.94 247 GLY A N 1
ATOM 2032 C CA . GLY A 1 247 ? -6.282 -5.486 -21.209 1.00 85.94 247 GLY A CA 1
ATOM 2033 C C . GLY A 1 247 ? -4.847 -5.697 -20.708 1.00 85.94 247 GLY A C 1
ATOM 2034 O O . GLY A 1 247 ? -4.622 -5.933 -19.523 1.00 85.94 247 GLY A O 1
ATOM 2035 N N . LEU A 1 248 ? -3.876 -5.635 -21.626 1.00 78.81 248 LEU A N 1
ATOM 2036 C CA . LEU A 1 248 ? -2.501 -6.110 -21.393 1.00 78.81 248 LEU A CA 1
ATOM 2037 C C . LEU A 1 248 ? -1.658 -5.229 -20.455 1.00 78.81 248 LEU A C 1
ATOM 2039 O O . LEU A 1 248 ? -0.813 -5.753 -19.738 1.00 78.81 248 LEU A O 1
ATOM 2043 N N . ALA A 1 249 ? -1.864 -3.909 -20.453 1.00 86.62 249 ALA A N 1
ATOM 2044 C CA . ALA A 1 249 ? -0.982 -2.976 -19.736 1.00 86.62 249 ALA A CA 1
ATOM 2045 C C . ALA A 1 249 ? -1.705 -1.993 -18.806 1.00 86.62 249 ALA A C 1
ATOM 2047 O O . ALA A 1 249 ? -1.053 -1.320 -18.005 1.00 86.62 249 ALA A O 1
ATOM 2048 N N . VAL A 1 250 ? -3.033 -1.889 -18.905 1.00 93.44 250 VAL A N 1
ATOM 2049 C CA . VAL A 1 250 ? -3.814 -0.909 -18.145 1.00 93.44 250 VAL A CA 1
ATOM 2050 C C . VAL A 1 250 ? -4.417 -1.578 -16.919 1.00 93.44 250 VAL A C 1
ATOM 2052 O O . VAL A 1 250 ? -5.042 -2.630 -17.008 1.00 93.44 250 VAL A O 1
ATOM 2055 N N . THR A 1 251 ? -4.262 -0.953 -15.760 1.00 94.81 251 THR A N 1
ATOM 2056 C CA . THR A 1 251 ? -4.966 -1.321 -14.528 1.00 94.81 251 THR A CA 1
ATOM 2057 C C . THR A 1 251 ? -5.886 -0.176 -14.137 1.00 94.81 251 THR A C 1
ATOM 2059 O O . THR A 1 251 ? -5.422 0.950 -14.006 1.00 94.81 251 THR A O 1
ATOM 2062 N N . SER A 1 252 ? -7.175 -0.439 -13.955 1.00 96.00 252 SER A N 1
ATOM 2063 C CA . SER A 1 252 ? -8.094 0.482 -13.287 1.00 96.00 252 SER A CA 1
ATOM 2064 C C . SER A 1 252 ? -8.164 0.137 -11.805 1.00 96.00 252 SER A C 1
ATOM 2066 O O . SER A 1 252 ? -8.313 -1.040 -11.477 1.00 96.00 252 SER A O 1
ATOM 2068 N N . SER A 1 253 ? -8.117 1.133 -10.929 1.00 96.69 253 SER A N 1
ATOM 2069 C CA . SER A 1 253 ? -8.128 0.925 -9.482 1.00 96.69 253 SER A CA 1
ATOM 2070 C C . SER A 1 253 ? -9.135 1.828 -8.788 1.00 96.69 253 SER A C 1
ATOM 2072 O O . SER A 1 253 ? -9.283 3.000 -9.151 1.00 96.69 253 SER A O 1
ATOM 2074 N N . ILE A 1 254 ? -9.778 1.289 -7.755 1.00 97.19 254 ILE A N 1
ATOM 2075 C CA . ILE A 1 254 ? -10.562 2.045 -6.777 1.00 97.19 254 ILE A CA 1
ATOM 2076 C C . ILE A 1 254 ? -9.779 2.029 -5.476 1.00 97.19 254 ILE A C 1
ATOM 2078 O O . ILE A 1 254 ? -9.529 0.967 -4.920 1.00 97.19 254 ILE A O 1
ATOM 2082 N N . GLU A 1 255 ? -9.359 3.198 -5.020 1.00 97.62 255 GLU A N 1
ATOM 2083 C CA . GLU A 1 255 ? -8.589 3.358 -3.794 1.00 97.62 255 GLU A CA 1
ATOM 2084 C C . GLU A 1 255 ? -9.485 3.972 -2.724 1.00 97.62 255 GLU A C 1
ATOM 2086 O O . GLU A 1 255 ? -10.045 5.047 -2.940 1.00 97.62 255 GLU A O 1
ATOM 2091 N N . LEU A 1 256 ? -9.605 3.295 -1.589 1.00 98.00 256 LEU A N 1
ATOM 2092 C CA . LEU A 1 256 ? -10.396 3.702 -0.436 1.00 98.00 256 LEU A CA 1
ATOM 2093 C C . LEU A 1 256 ? -9.447 3.969 0.726 1.00 98.00 256 LEU A C 1
ATOM 2095 O O . LEU A 1 256 ? -8.589 3.136 1.011 1.00 98.00 256 LEU A O 1
ATOM 2099 N N . PHE A 1 257 ? -9.588 5.121 1.372 1.00 97.75 257 PHE A N 1
ATOM 2100 C CA . PHE A 1 257 ? -8.736 5.540 2.477 1.00 97.75 257 PHE A CA 1
ATOM 2101 C C . PHE A 1 257 ? -9.599 5.974 3.655 1.00 97.75 257 PHE A C 1
ATOM 2103 O O . PHE A 1 257 ? -10.444 6.861 3.517 1.00 97.75 257 PHE A O 1
ATOM 2110 N N . GLN A 1 258 ? -9.340 5.381 4.811 1.00 97.81 258 GLN A N 1
ATOM 2111 C CA . GLN A 1 258 ? -9.920 5.785 6.082 1.00 97.81 258 GLN A CA 1
ATOM 2112 C C . GLN A 1 258 ? -8.856 5.655 7.164 1.00 97.81 258 GLN A C 1
ATOM 2114 O O . GLN A 1 258 ? -7.913 4.876 7.027 1.00 97.81 258 GLN A O 1
ATOM 2119 N N . SER A 1 259 ? -9.001 6.421 8.228 1.00 96.88 259 SER A N 1
ATOM 2120 C CA . SER A 1 259 ? -8.100 6.408 9.363 1.00 96.88 259 SER A CA 1
ATOM 2121 C C . SER A 1 259 ? -8.883 6.54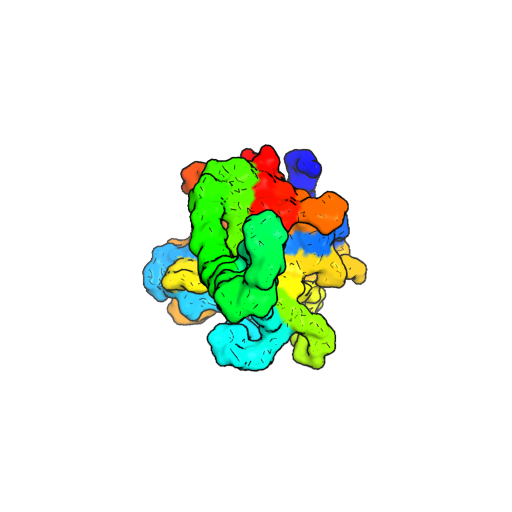6 10.661 1.00 96.88 259 SER A C 1
ATOM 2123 O O . SER A 1 259 ? -10.004 7.060 10.675 1.00 96.88 259 SER A O 1
ATOM 2125 N N . TYR A 1 260 ? -8.252 6.143 11.755 1.00 95.56 260 TYR A N 1
ATOM 2126 C CA . TYR A 1 260 ? -8.572 6.639 13.086 1.00 95.56 260 TYR A CA 1
ATOM 2127 C C . TYR A 1 260 ? -7.588 7.744 13.452 1.00 95.56 260 TYR A C 1
ATOM 2129 O O . TYR A 1 260 ? -6.387 7.535 13.319 1.00 95.56 260 TYR A O 1
ATOM 2137 N N . ASP A 1 261 ? -8.096 8.888 13.897 1.00 94.06 261 ASP A N 1
ATOM 2138 C CA . ASP A 1 261 ? -7.364 9.959 14.569 1.00 94.06 261 ASP A CA 1
ATOM 2139 C C . ASP A 1 261 ? -7.749 9.921 16.055 1.00 94.06 261 ASP A C 1
ATOM 2141 O O . ASP A 1 261 ? -8.824 10.379 16.461 1.00 94.06 261 ASP A O 1
ATOM 2145 N N . GLY A 1 262 ? -6.927 9.242 16.861 1.00 90.44 262 GLY A N 1
ATOM 2146 C CA . GLY A 1 262 ? -7.278 8.897 18.236 1.00 90.44 262 GLY A CA 1
ATOM 2147 C C . GLY A 1 262 ? -8.513 7.989 18.287 1.00 90.44 262 GLY A C 1
ATOM 2148 O O . GLY A 1 262 ? -8.441 6.806 17.940 1.00 90.44 262 GLY A O 1
ATOM 2149 N N . SER A 1 263 ? -9.645 8.534 18.739 1.00 89.19 263 SER A N 1
ATOM 2150 C CA . SER A 1 263 ? -10.944 7.847 18.765 1.00 89.19 263 SER A CA 1
ATOM 2151 C C . SER A 1 263 ? -11.859 8.207 17.589 1.00 89.19 263 SER A C 1
ATOM 2153 O O . SER A 1 263 ? -12.845 7.507 17.365 1.00 89.19 263 SER A O 1
ATOM 2155 N N . SER A 1 264 ? -11.554 9.265 16.829 1.00 93.44 264 SER A N 1
ATOM 2156 C CA . SER A 1 264 ? -12.381 9.706 15.703 1.00 93.44 264 SER A CA 1
ATOM 2157 C C . SER A 1 264 ? -12.061 8.890 14.457 1.00 93.44 264 SER A C 1
ATOM 2159 O O . SER A 1 264 ? -10.900 8.776 14.070 1.00 93.44 264 SER A O 1
ATOM 2161 N N . ARG A 1 265 ? -13.081 8.336 13.798 1.00 96.06 265 ARG A N 1
ATOM 2162 C CA . ARG A 1 265 ? -12.938 7.705 12.483 1.00 96.06 265 ARG A CA 1
ATOM 2163 C C . ARG A 1 265 ? -13.191 8.743 11.396 1.00 96.06 265 ARG A C 1
ATOM 2165 O O . ARG A 1 265 ? -14.099 9.561 11.508 1.00 96.06 265 ARG A O 1
ATOM 2172 N N . GLY A 1 266 ? -12.414 8.709 10.323 1.00 97.25 266 GLY A N 1
ATOM 2173 C CA . GLY A 1 266 ? -12.567 9.661 9.228 1.00 97.25 266 GLY A CA 1
ATOM 2174 C C . GLY A 1 266 ? -11.487 9.519 8.172 1.00 97.25 266 GLY A C 1
ATOM 2175 O O . GLY A 1 266 ? -10.824 8.491 8.064 1.00 97.25 266 GLY A O 1
ATOM 2176 N N . CYS A 1 267 ? -11.291 10.558 7.376 1.00 97.19 267 CYS A N 1
ATOM 2177 C CA . CYS A 1 267 ? -10.208 10.609 6.404 1.00 97.19 267 CYS A CA 1
ATOM 2178 C C . CYS A 1 267 ? -9.700 12.038 6.231 1.00 97.19 267 CYS A C 1
ATOM 2180 O O . CYS A 1 267 ? -10.447 12.994 6.421 1.00 97.19 267 CYS A O 1
ATOM 2182 N N . LEU A 1 268 ? -8.455 12.183 5.786 1.00 95.88 268 LEU A N 1
ATOM 2183 C CA . LEU A 1 268 ? -7.985 13.449 5.232 1.00 95.88 268 LEU A CA 1
ATOM 2184 C C . LEU A 1 268 ? -8.526 13.602 3.808 1.00 95.88 268 LEU A C 1
ATOM 2186 O O . LEU A 1 268 ? -8.425 12.672 3.000 1.00 95.88 268 LEU A O 1
ATOM 2190 N N . ASP A 1 269 ? -9.091 14.763 3.493 1.00 94.19 269 ASP A N 1
ATOM 2191 C CA . ASP A 1 269 ? -9.497 15.097 2.132 1.00 94.19 269 ASP A CA 1
ATOM 2192 C C . ASP A 1 269 ? -8.285 15.471 1.246 1.00 94.19 269 ASP A C 1
ATOM 2194 O O . ASP A 1 269 ? -7.120 15.298 1.606 1.00 94.19 269 ASP A O 1
ATOM 2198 N N . LEU A 1 270 ? -8.541 15.974 0.035 1.00 90.25 270 LEU A N 1
ATOM 2199 C CA . LEU A 1 270 ? -7.474 16.378 -0.892 1.00 90.25 270 LEU A CA 1
ATOM 2200 C C . LEU A 1 270 ? -6.741 17.664 -0.478 1.00 90.25 270 LEU A C 1
ATOM 2202 O O . LEU A 1 270 ? -5.743 18.006 -1.107 1.00 90.25 270 LEU A O 1
ATOM 2206 N N . ARG A 1 271 ? -7.256 18.383 0.522 1.00 92.56 271 ARG A N 1
ATOM 2207 C CA . ARG A 1 271 ? -6.679 19.599 1.106 1.00 92.56 271 ARG A CA 1
ATOM 2208 C C . ARG A 1 271 ? -6.048 19.324 2.470 1.00 92.56 271 ARG A C 1
ATOM 2210 O O . ARG A 1 271 ? -5.707 20.276 3.160 1.00 92.56 271 ARG A O 1
ATOM 2217 N N . GLU A 1 272 ? -5.909 18.049 2.838 1.00 91.75 272 GLU A N 1
ATOM 2218 C CA . GLU A 1 272 ? -5.361 17.612 4.125 1.00 91.75 272 GLU A CA 1
ATOM 2219 C C . GLU A 1 272 ? -6.224 18.048 5.322 1.00 91.75 272 GLU A C 1
ATOM 2221 O O . GLU A 1 272 ? -5.741 18.165 6.445 1.00 91.75 272 GLU A O 1
ATOM 2226 N N . ILE A 1 273 ? -7.523 18.262 5.094 1.00 95.12 273 ILE A N 1
ATOM 2227 C CA . ILE A 1 273 ? -8.493 18.585 6.140 1.00 95.12 273 ILE A CA 1
ATOM 2228 C C . ILE A 1 273 ? -9.144 17.287 6.616 1.00 95.12 273 ILE A C 1
ATOM 2230 O O . ILE A 1 273 ? -9.578 16.464 5.806 1.00 95.12 273 ILE A O 1
ATOM 2234 N N . TRP A 1 274 ? -9.225 17.103 7.936 1.00 96.19 274 TRP A N 1
ATOM 2235 C CA . TRP A 1 274 ? -9.915 15.963 8.535 1.00 96.19 274 TRP A CA 1
ATOM 2236 C C . TRP A 1 274 ? -11.422 16.038 8.282 1.00 96.19 274 TRP A C 1
ATOM 2238 O O . TRP A 1 274 ? -12.074 17.026 8.620 1.00 96.19 274 TRP A O 1
ATOM 2248 N N . VAL A 1 275 ? -11.975 14.970 7.712 1.00 97.25 275 VAL A N 1
ATOM 2249 C CA . VAL A 1 275 ? -13.411 14.787 7.507 1.00 97.25 275 VAL A CA 1
ATOM 2250 C C . VAL A 1 275 ? -13.859 13.576 8.330 1.00 97.25 275 VAL A C 1
ATOM 2252 O O . VAL A 1 275 ? -13.459 12.452 8.003 1.00 97.25 275 VAL A O 1
ATOM 2255 N N . PRO A 1 276 ? -14.655 13.777 9.396 1.00 96.94 276 PRO A N 1
ATOM 2256 C CA . PRO A 1 276 ? -15.116 12.689 10.249 1.00 96.94 276 PRO A CA 1
ATOM 2257 C C . PRO A 1 276 ? -16.119 11.793 9.516 1.00 96.94 276 PRO A C 1
ATOM 2259 O O . PRO A 1 276 ? -16.813 12.238 8.602 1.00 96.94 276 PRO A O 1
ATOM 2262 N N . GLU A 1 277 ? -16.189 10.531 9.937 1.00 96.50 277 GLU A N 1
ATOM 2263 C CA . GLU A 1 277 ? -17.137 9.517 9.459 1.00 96.50 277 GLU A CA 1
ATOM 2264 C C . GLU A 1 277 ? -17.211 9.417 7.933 1.00 96.50 277 GLU A C 1
ATOM 2266 O O . GLU A 1 277 ? -18.279 9.319 7.332 1.00 96.50 277 GLU A O 1
ATOM 2271 N N . ALA A 1 278 ? -16.051 9.472 7.284 1.00 97.31 278 ALA A N 1
ATOM 2272 C CA . ALA A 1 278 ? -15.957 9.460 5.838 1.00 97.31 278 ALA A CA 1
ATOM 2273 C C . ALA A 1 278 ? -14.785 8.617 5.331 1.00 97.31 278 ALA A C 1
ATOM 2275 O O . ALA A 1 278 ? -13.857 8.274 6.069 1.00 97.31 278 ALA A O 1
ATOM 2276 N N . VAL A 1 279 ? -14.846 8.294 4.039 1.00 97.94 279 VAL A N 1
ATOM 2277 C CA . VAL A 1 279 ? -13.789 7.599 3.298 1.00 97.94 279 VAL A CA 1
ATOM 2278 C C . VAL A 1 279 ? -13.396 8.441 2.097 1.00 97.94 279 VAL A C 1
ATOM 2280 O O . VAL A 1 279 ? -14.241 8.804 1.273 1.00 97.94 279 VAL A O 1
ATOM 2283 N N . LEU A 1 280 ? -12.102 8.711 1.945 1.00 97.81 280 LEU A N 1
ATOM 2284 C CA . LEU A 1 280 ? -11.582 9.304 0.722 1.00 97.81 280 LEU A CA 1
ATOM 2285 C C . LEU A 1 280 ? -11.516 8.210 -0.346 1.00 97.81 280 LEU A C 1
ATOM 2287 O O . LEU A 1 280 ? -10.884 7.173 -0.157 1.00 97.81 280 LEU A O 1
ATOM 2291 N N . CYS A 1 281 ? -12.142 8.458 -1.491 1.00 97.62 281 CYS A N 1
ATOM 2292 C CA . CYS A 1 281 ? -12.152 7.554 -2.628 1.00 97.62 281 CYS A CA 1
ATOM 2293 C C . CYS A 1 281 ? -11.411 8.168 -3.820 1.00 97.62 281 CYS A C 1
ATOM 2295 O O . CYS A 1 281 ? -11.630 9.326 -4.190 1.00 97.62 281 CYS A O 1
ATOM 2297 N N . ARG A 1 282 ? -10.582 7.365 -4.493 1.00 96.44 282 ARG A N 1
ATOM 2298 C CA . ARG A 1 282 ? -9.941 7.727 -5.763 1.00 96.44 282 ARG A CA 1
ATOM 2299 C C . ARG A 1 282 ? -10.185 6.654 -6.816 1.00 96.44 282 ARG A C 1
ATOM 2301 O O . ARG A 1 282 ? -10.009 5.469 -6.558 1.00 96.44 282 ARG A O 1
ATOM 2308 N N . ARG A 1 283 ? -10.555 7.072 -8.025 1.00 96.56 283 ARG A N 1
ATOM 2309 C CA . ARG A 1 283 ? -10.607 6.212 -9.216 1.00 96.56 283 ARG A CA 1
ATOM 2310 C C . ARG A 1 283 ? -9.432 6.540 -10.100 1.00 96.56 283 ARG A C 1
ATOM 2312 O O . ARG A 1 283 ? -9.189 7.711 -10.399 1.00 96.56 283 ARG A O 1
ATOM 2319 N N . THR A 1 284 ? -8.675 5.520 -10.473 1.00 96.19 284 THR A N 1
ATOM 2320 C CA . THR A 1 284 ? -7.391 5.729 -11.131 1.00 96.19 284 THR A CA 1
ATOM 2321 C C . THR A 1 284 ? -7.159 4.714 -12.235 1.00 96.19 284 THR A C 1
ATOM 2323 O O . THR A 1 284 ? -7.678 3.602 -12.182 1.00 96.19 284 THR A O 1
ATOM 2326 N N . PHE A 1 285 ? -6.367 5.101 -13.228 1.00 95.69 285 PHE A N 1
ATOM 2327 C CA . PHE A 1 285 ? -5.845 4.207 -14.253 1.00 95.69 285 PHE A CA 1
ATOM 2328 C C . PHE A 1 285 ? -4.329 4.224 -14.194 1.00 95.69 285 PHE A C 1
ATOM 2330 O O . PHE A 1 285 ? -3.728 5.282 -14.029 1.00 95.69 285 PHE A O 1
ATOM 2337 N N . ARG A 1 286 ? -3.698 3.067 -14.346 1.00 94.44 286 ARG A N 1
ATOM 2338 C CA . ARG A 1 286 ? -2.248 2.918 -14.316 1.00 94.44 286 ARG A CA 1
ATOM 2339 C C . ARG A 1 286 ? -1.766 2.157 -15.539 1.00 94.44 286 ARG A C 1
ATOM 2341 O O . ARG A 1 286 ? -2.322 1.112 -15.862 1.00 94.44 286 ARG A O 1
ATOM 2348 N N . ILE A 1 287 ? -0.703 2.658 -16.161 1.00 92.44 287 ILE A N 1
ATOM 2349 C CA . ILE A 1 287 ? 0.081 1.963 -17.186 1.00 92.44 287 ILE A CA 1
ATOM 2350 C C . ILE A 1 287 ? 1.538 2.005 -16.737 1.00 92.44 287 ILE A C 1
ATOM 2352 O O . ILE A 1 287 ? 2.166 3.066 -16.714 1.00 92.44 287 ILE A O 1
ATOM 2356 N N . GLY A 1 288 ? 2.069 0.858 -16.311 1.00 88.38 288 GLY A N 1
ATOM 2357 C CA . GLY A 1 288 ? 3.381 0.800 -15.668 1.00 88.38 288 GLY A CA 1
ATOM 2358 C C . GLY A 1 288 ? 3.447 1.737 -14.457 1.00 88.38 288 GLY A C 1
ATOM 2359 O O . GLY A 1 288 ? 2.781 1.505 -13.451 1.00 88.38 288 GLY A O 1
ATOM 2360 N N . ARG A 1 289 ? 4.246 2.805 -14.562 1.00 89.44 289 ARG A N 1
ATOM 2361 C CA . ARG A 1 289 ? 4.445 3.811 -13.502 1.00 89.44 289 ARG A CA 1
ATOM 2362 C C . ARG A 1 289 ? 3.652 5.099 -13.704 1.00 89.44 289 ARG A C 1
ATOM 2364 O O . ARG A 1 289 ? 3.651 5.953 -12.823 1.00 89.44 289 ARG A O 1
ATOM 2371 N N . LEU A 1 290 ? 2.986 5.256 -14.843 1.00 92.31 290 LEU A N 1
ATOM 2372 C CA . LEU A 1 290 ? 2.105 6.389 -15.093 1.00 92.31 290 LEU A CA 1
ATOM 2373 C C . LEU A 1 290 ? 0.742 6.092 -14.486 1.00 92.31 290 LEU A C 1
ATOM 2375 O O . LEU A 1 290 ? 0.126 5.081 -14.818 1.00 92.31 290 LEU A O 1
ATOM 2379 N N . LYS A 1 291 ? 0.273 6.976 -13.611 1.00 95.19 291 LYS A N 1
ATOM 2380 C CA . LYS A 1 291 ? -1.026 6.880 -12.955 1.00 95.19 291 LYS A CA 1
ATOM 2381 C C . LYS A 1 291 ? -1.847 8.131 -13.228 1.00 95.19 291 LYS A C 1
ATOM 2383 O O . LYS A 1 291 ? -1.407 9.244 -12.965 1.00 95.19 291 LYS A O 1
ATOM 2388 N N . TRP A 1 292 ? -3.053 7.941 -13.732 1.00 95.62 292 TRP A N 1
ATOM 2389 C CA . TRP A 1 292 ? -4.026 8.988 -13.990 1.00 95.62 292 TRP A CA 1
ATOM 2390 C C . TRP A 1 292 ? -5.151 8.930 -12.955 1.00 95.62 292 TRP A C 1
ATOM 2392 O O . TRP A 1 292 ? -5.742 7.873 -12.742 1.00 95.62 292 TRP A O 1
ATOM 2402 N N . TYR A 1 293 ? -5.445 10.056 -12.309 1.00 94.69 293 TYR A N 1
ATOM 2403 C CA . TYR A 1 293 ? -6.547 10.201 -11.358 1.00 94.69 293 TYR A CA 1
ATOM 2404 C C . TYR A 1 293 ? -7.810 10.626 -12.104 1.00 94.69 293 TYR A C 1
ATOM 2406 O O . TYR A 1 293 ? -8.004 11.802 -12.412 1.00 94.69 293 TYR A O 1
ATOM 2414 N N . GLU A 1 294 ? -8.677 9.669 -12.413 1.00 94.75 294 GLU A N 1
ATOM 2415 C CA . GLU A 1 294 ? -9.942 9.935 -13.095 1.00 94.75 294 GLU A CA 1
ATOM 2416 C C . GLU A 1 294 ? -10.870 10.767 -12.204 1.00 94.75 294 GLU A C 1
ATOM 2418 O O . GLU A 1 294 ? -11.358 11.809 -12.636 1.00 94.75 294 GLU A O 1
ATOM 2423 N N . ALA A 1 295 ? -11.076 10.340 -10.959 1.00 94.19 295 ALA A N 1
ATOM 2424 C CA . ALA A 1 295 ? -11.957 11.011 -10.012 1.00 94.19 295 ALA A CA 1
ATOM 2425 C C . ALA A 1 295 ? -11.417 10.884 -8.590 1.00 94.19 295 ALA A C 1
ATOM 2427 O O . ALA A 1 295 ? -10.793 9.882 -8.239 1.00 94.19 295 ALA A O 1
ATOM 2428 N N . GLN A 1 296 ? -11.677 11.896 -7.769 1.00 94.50 296 GLN A N 1
ATOM 2429 C CA . GLN A 1 296 ? -11.308 11.927 -6.360 1.00 94.50 296 GLN A CA 1
ATOM 2430 C C . GLN A 1 296 ? -12.431 12.621 -5.594 1.00 94.50 296 GLN A C 1
ATOM 2432 O O . GLN A 1 296 ? -12.841 13.713 -5.981 1.00 94.50 296 GLN A O 1
ATOM 2437 N N . PHE A 1 297 ? -12.969 11.970 -4.572 1.00 95.31 297 PHE A N 1
ATOM 2438 C CA . PHE A 1 297 ? -14.120 12.467 -3.822 1.00 95.31 297 PHE A CA 1
ATOM 2439 C C . PHE A 1 297 ? -14.186 11.804 -2.448 1.00 95.31 297 PHE A C 1
ATOM 2441 O O . PHE A 1 297 ? -13.610 10.739 -2.236 1.00 95.31 297 PHE A O 1
ATOM 2448 N N . VAL A 1 298 ? -14.906 12.432 -1.526 1.00 96.94 298 VAL A N 1
ATOM 2449 C CA . VAL A 1 298 ? -15.175 11.888 -0.193 1.00 96.94 298 VAL A CA 1
ATOM 2450 C C . VAL A 1 298 ? -16.543 11.209 -0.204 1.00 96.94 298 VAL A C 1
ATOM 2452 O O . VAL A 1 298 ? -17.475 11.697 -0.843 1.00 96.94 298 VAL A O 1
ATOM 2455 N N . LEU A 1 299 ? -16.648 10.066 0.468 1.00 96.69 299 LEU A N 1
ATOM 2456 C CA . LEU A 1 299 ? -17.892 9.341 0.701 1.00 96.69 299 LEU A CA 1
ATOM 2457 C C . LEU A 1 299 ? -18.255 9.451 2.188 1.00 96.69 299 LEU A C 1
ATOM 2459 O O . LEU A 1 299 ? -17.660 8.733 2.995 1.00 96.69 299 LEU A O 1
ATOM 2463 N N . PRO A 1 300 ? -19.196 10.340 2.555 1.00 95.62 300 PRO A N 1
ATOM 2464 C CA . PRO A 1 300 ? -19.703 10.432 3.919 1.00 95.62 300 PRO A CA 1
ATOM 2465 C C . PRO A 1 300 ? -20.435 9.153 4.331 1.00 95.62 300 PRO A C 1
ATOM 2467 O O . PRO A 1 300 ? -21.069 8.497 3.492 1.00 95.62 300 PRO A O 1
ATOM 2470 N N . GLU A 1 301 ? -20.364 8.830 5.619 1.00 93.94 301 GLU A N 1
ATOM 2471 C CA . GLU A 1 301 ? -21.038 7.698 6.269 1.00 93.94 301 GLU A CA 1
ATOM 2472 C C . GLU A 1 301 ? -20.638 6.336 5.680 1.00 93.94 301 GLU A C 1
ATOM 2474 O O . GLU A 1 301 ? -21.385 5.360 5.747 1.00 93.94 301 GLU A O 1
ATOM 2479 N N . LEU A 1 302 ? -19.482 6.269 5.015 1.00 95.31 302 LEU A N 1
ATOM 2480 C CA . LEU A 1 302 ? -18.881 5.001 4.630 1.00 95.31 302 LEU A CA 1
ATOM 2481 C C . LEU A 1 302 ? -17.953 4.546 5.755 1.00 95.31 302 LEU A C 1
ATOM 2483 O O . LEU A 1 302 ? -17.101 5.296 6.230 1.00 95.31 302 LEU A O 1
ATOM 2487 N N . GLU A 1 303 ? -18.088 3.291 6.145 1.00 95.25 303 GLU A N 1
ATOM 2488 C CA . GLU A 1 303 ? -17.309 2.677 7.208 1.00 95.25 303 GLU A CA 1
ATOM 2489 C C . GLU A 1 303 ? -16.383 1.648 6.580 1.00 95.25 303 GLU A C 1
ATOM 2491 O O . GLU A 1 303 ? -16.732 0.483 6.476 1.00 95.25 303 GLU A O 1
ATOM 2496 N N . LEU A 1 304 ? -15.212 2.050 6.090 1.00 96.69 304 LEU A N 1
ATOM 2497 C CA . LEU A 1 304 ? -14.257 1.089 5.531 1.00 96.69 304 LEU A CA 1
ATOM 2498 C C . LEU A 1 304 ? -13.654 0.203 6.631 1.00 96.69 304 LEU A C 1
ATOM 2500 O O . LEU A 1 304 ? -13.467 -0.996 6.417 1.00 96.69 304 LEU A O 1
ATOM 2504 N N . ILE A 1 305 ? -13.343 0.814 7.777 1.00 95.94 305 ILE A N 1
ATOM 2505 C CA . ILE A 1 305 ? -12.682 0.193 8.921 1.00 95.94 305 ILE A CA 1
ATOM 2506 C C . ILE A 1 305 ? -13.677 0.044 10.074 1.00 95.94 305 ILE A C 1
ATOM 2508 O O . ILE A 1 305 ? -14.341 1.001 10.483 1.00 95.94 305 ILE A O 1
ATOM 2512 N N . GLU A 1 306 ? -13.729 -1.165 10.618 1.00 92.75 306 GLU A N 1
ATOM 2513 C CA . GLU A 1 306 ? -14.407 -1.511 11.861 1.00 92.75 306 GLU A CA 1
ATOM 2514 C C . GLU A 1 306 ? -13.351 -1.771 12.948 1.00 92.75 306 GLU A C 1
ATOM 2516 O O . GLU A 1 306 ? -12.432 -2.565 12.737 1.00 92.75 306 GLU A O 1
ATOM 2521 N N . ARG A 1 307 ? -13.461 -1.114 14.109 1.00 85.94 307 ARG A N 1
ATOM 2522 C CA . ARG A 1 307 ? -12.565 -1.324 15.258 1.00 85.94 307 ARG A CA 1
ATOM 2523 C C . ARG A 1 307 ? -13.310 -2.059 16.372 1.00 85.94 307 ARG A C 1
ATOM 2525 O O . ARG A 1 307 ? -14.379 -1.596 16.766 1.00 85.94 307 ARG A O 1
ATOM 2532 N N . LYS A 1 308 ? -12.750 -3.173 16.852 1.00 81.00 308 LYS A N 1
ATOM 2533 C CA . LYS A 1 308 ? -13.274 -3.981 17.968 1.00 81.00 308 LYS A CA 1
ATOM 2534 C C . LYS A 1 308 ? -12.270 -4.074 19.109 1.00 81.00 308 LYS A C 1
ATOM 2536 O O . LYS A 1 308 ? -11.053 -4.191 18.833 1.00 81.00 308 LYS A O 1
#